Protein AF-A0A2G9C1Y0-F1 (afdb_monomer)

Organism: NCBI:txid2917965

Mean predicted aligned error: 8.81 Å

Nearest PDB structures (foldseek):
  8wy1-assembly2_B  TM=9.886E-01  e=4.160E-11  Thermoanaerobacter italicus Ab9
  8rfg-assembly1_A  TM=8.177E-01  e=3.218E-09  Agrobacterium tumefaciens
  8rf0-assembly1_A  TM=7.904E-01  e=5.791E-09  Agrobacterium tumefaciens
  8rf9-assembly1_A  TM=7.577E-01  e=4.855E-09  Agrobacterium tumefaciens
  3eu8-assembly4_D  TM=7.263E-01  e=3.427E-04  Bacteroides fragilis NCTC 9343

Foldseek 3Di:
DVVVPPDPDPCPVVVVVVVCVVCVVVVVCVVPPDDVVVVPPPVPQDPVSVLVVLVVLLVVLVQLVVQQDVQLLRAHFPDFDPPPHTDTRQKDFLLRLLVSLLSLLVCLVQLVDAPVVNVVSNVSSVVLVVVADADVPAHWGMARRRPSDQDPPTDGDPVSRVNNVVSVVVSVVSVVVVVPDDPVRRVPNNVVNVVSVVVVVVVVDDPPD

Secondary structure (DSSP, 8-state):
-TTSS-----THHHHHHHHHHHTHHHHHHHHHS--GGGSS------HHHHHHHHHHHHHHHHHHHHH-SGGGTTPPPS-EE-SSS-EE--EE-HHHHHHHHHHHHHHHHTTSS-HHHHHHHHHHHHHHHHHS-EETTEEPS-EETTT-PBPSS----HHHHHHHHHHHHHHHHHHHHHHH--HHHHHHHHHHHHHHHHHHHHHHSPP--

Solvent-accessible surface area (backbone atoms only — not comparable to full-atom values): 11781 Å² total; per-residue (Å²): 122,87,84,78,68,83,69,86,73,77,54,64,64,56,52,51,51,50,49,54,57,71,44,39,63,57,52,50,48,63,70,66,47,86,58,72,80,68,76,75,58,72,73,76,66,51,72,65,58,48,54,49,52,53,50,51,51,51,58,57,48,46,53,54,67,75,57,38,39,77,77,24,46,39,36,42,49,70,46,72,41,69,72,98,52,79,44,72,40,63,28,27,30,41,40,46,46,18,51,49,50,32,49,44,51,50,31,36,69,61,17,77,40,52,70,69,58,37,52,53,54,48,49,50,29,53,61,40,57,75,70,43,72,57,60,96,84,39,59,41,47,37,29,30,28,66,78,54,43,75,38,85,81,79,46,72,44,69,66,32,52,50,48,19,51,55,28,46,55,51,36,52,51,53,50,53,56,56,70,72,51,51,75,67,61,67,46,45,33,38,52,51,35,50,53,54,51,52,53,53,52,57,72,71,46,73,80,88,125

Structure (mmCIF, N/CA/C/O backbone):
data_AF-A0A2G9C1Y0-F1
#
_entry.id   AF-A0A2G9C1Y0-F1
#
loop_
_atom_site.group_PDB
_atom_site.id
_atom_site.type_symbol
_atom_site.label_atom_id
_atom_site.label_alt_id
_atom_site.label_comp_id
_atom_site.label_asym_id
_atom_site.label_entity_id
_atom_site.label_seq_id
_atom_site.pdbx_PDB_ins_code
_atom_site.Cartn_x
_atom_site.Cartn_y
_atom_site.Cartn_z
_atom_site.occupancy
_atom_site.B_iso_or_equiv
_atom_site.auth_seq_id
_atom_site.auth_comp_id
_atom_site.auth_asym_id
_atom_site.auth_atom_id
_atom_site.pdbx_PDB_model_num
ATOM 1 N N . VAL A 1 1 ? 21.497 -3.462 -45.319 1.00 48.03 1 VAL A N 1
ATOM 2 C CA . VAL A 1 1 ? 22.614 -4.036 -46.116 1.00 48.03 1 VAL A CA 1
ATOM 3 C C . VAL A 1 1 ? 23.681 -2.998 -46.503 1.00 48.03 1 VAL A C 1
ATOM 5 O O . VAL A 1 1 ? 24.821 -3.386 -46.692 1.00 48.03 1 VAL A O 1
ATOM 8 N N . ALA A 1 2 ? 23.404 -1.686 -46.488 1.00 43.44 2 ALA A N 1
ATOM 9 C CA . ALA A 1 2 ? 24.405 -0.645 -46.795 1.00 43.44 2 ALA A CA 1
ATOM 10 C C . ALA A 1 2 ? 25.537 -0.440 -45.751 1.00 43.44 2 ALA A C 1
ATOM 12 O O . ALA A 1 2 ? 26.389 0.416 -45.944 1.00 43.44 2 ALA A O 1
ATOM 13 N N . ALA A 1 3 ? 25.573 -1.214 -44.658 1.00 49.22 3 ALA A N 1
ATOM 14 C CA . ALA A 1 3 ? 26.626 -1.135 -43.636 1.00 49.22 3 ALA A CA 1
ATOM 15 C C . ALA A 1 3 ? 27.741 -2.192 -43.803 1.00 49.22 3 ALA A C 1
ATOM 17 O O . ALA A 1 3 ? 28.709 -2.175 -43.055 1.00 49.22 3 ALA A O 1
ATOM 18 N N . LEU A 1 4 ? 27.630 -3.102 -44.782 1.00 55.25 4 LEU A N 1
ATOM 19 C CA . LEU A 1 4 ? 28.643 -4.137 -45.061 1.00 55.25 4 LEU A CA 1
ATOM 20 C C . LEU A 1 4 ? 29.557 -3.792 -46.256 1.00 55.25 4 LEU A C 1
ATOM 22 O O . LEU A 1 4 ? 30.363 -4.620 -46.662 1.00 55.25 4 LEU A O 1
ATOM 26 N N . SER A 1 5 ? 29.451 -2.585 -46.829 1.00 56.75 5 SER A N 1
ATOM 27 C CA . SER A 1 5 ? 30.113 -2.202 -48.089 1.00 56.75 5 SER A CA 1
ATOM 28 C C . SER A 1 5 ? 31.291 -1.225 -47.951 1.00 56.75 5 SER A C 1
ATOM 30 O O . SER A 1 5 ? 31.652 -0.585 -48.932 1.00 56.75 5 SER A O 1
ATOM 32 N N . GLY A 1 6 ? 31.900 -1.080 -46.767 1.00 56.25 6 GLY A N 1
ATOM 33 C CA . GLY A 1 6 ? 33.165 -0.339 -46.614 1.00 56.25 6 GLY A CA 1
ATOM 34 C C . GLY A 1 6 ? 33.118 1.157 -46.966 1.00 56.25 6 GLY A C 1
ATOM 35 O O . GLY A 1 6 ? 34.166 1.768 -47.157 1.00 56.25 6 GLY A O 1
ATOM 36 N N . ALA A 1 7 ? 31.929 1.762 -47.051 1.00 58.38 7 ALA A N 1
ATOM 37 C CA . ALA A 1 7 ? 31.803 3.210 -47.166 1.00 58.38 7 ALA A CA 1
ATOM 38 C C . ALA A 1 7 ? 32.179 3.852 -45.817 1.00 58.38 7 ALA A C 1
ATOM 40 O O . ALA A 1 7 ? 31.741 3.339 -44.781 1.00 58.38 7 ALA A O 1
ATOM 41 N N . PRO A 1 8 ? 32.970 4.942 -45.791 1.00 60.62 8 PRO A N 1
ATOM 42 C CA . PRO A 1 8 ? 33.276 5.636 -44.549 1.00 60.62 8 PRO A CA 1
ATOM 43 C C . PRO A 1 8 ? 31.960 6.116 -43.936 1.00 60.62 8 PRO A C 1
ATOM 45 O O . PRO A 1 8 ? 31.262 6.954 -44.504 1.00 60.62 8 PRO A O 1
ATOM 48 N N . VAL A 1 9 ? 31.588 5.533 -42.798 1.00 64.44 9 VAL A N 1
ATOM 49 C CA . VAL A 1 9 ? 30.452 6.014 -42.018 1.00 64.44 9 VAL A CA 1
ATOM 50 C C . VAL A 1 9 ? 30.900 7.344 -41.433 1.00 64.44 9 VAL A C 1
ATOM 52 O O . VAL A 1 9 ? 31.855 7.371 -40.657 1.00 64.44 9 VAL A O 1
ATOM 55 N N . ASP A 1 10 ? 30.261 8.443 -41.832 1.00 71.00 10 ASP A N 1
ATOM 56 C CA . ASP A 1 10 ? 30.491 9.745 -41.211 1.00 71.00 10 ASP A CA 1
ATOM 57 C C . ASP A 1 10 ? 30.085 9.652 -39.731 1.00 71.00 10 ASP A C 1
ATOM 59 O O . ASP A 1 10 ? 28.912 9.723 -39.354 1.00 71.00 10 ASP A O 1
ATOM 63 N N . GLY A 1 11 ? 31.084 9.385 -38.887 1.00 76.31 11 GLY A N 1
ATOM 64 C CA . GLY A 1 11 ? 30.927 9.138 -37.460 1.00 76.31 11 GLY A CA 1
ATOM 65 C C . GLY A 1 11 ? 30.522 10.383 -36.678 1.00 76.31 11 GLY A C 1
ATOM 66 O O . GLY A 1 11 ? 30.244 10.267 -35.485 1.00 76.31 11 GLY A O 1
ATOM 67 N N . ALA A 1 12 ? 30.447 11.555 -37.320 1.00 84.69 12 ALA A N 1
ATOM 68 C CA . ALA A 1 12 ? 30.041 12.797 -36.676 1.00 84.69 12 ALA A CA 1
ATOM 69 C C . ALA A 1 12 ? 28.671 12.663 -35.995 1.00 84.69 12 ALA A C 1
ATOM 71 O O . ALA A 1 12 ? 28.515 13.072 -34.845 1.00 84.69 12 ALA A O 1
ATOM 72 N N . ALA A 1 13 ? 27.703 12.006 -36.642 1.00 82.75 13 ALA A N 1
ATOM 73 C CA . ALA A 1 13 ? 26.384 11.771 -36.052 1.00 82.75 13 ALA A CA 1
ATOM 74 C C . ALA A 1 13 ? 26.451 10.880 -34.795 1.00 82.75 13 ALA A C 1
ATOM 76 O O . ALA A 1 13 ? 25.779 11.158 -33.802 1.00 82.75 13 ALA A O 1
ATOM 77 N N . ALA A 1 14 ? 27.294 9.841 -34.808 1.00 86.75 14 ALA A N 1
ATOM 78 C CA . ALA A 1 14 ? 27.489 8.957 -33.660 1.00 86.75 14 ALA A CA 1
ATOM 79 C C . ALA A 1 14 ? 28.195 9.676 -32.500 1.00 86.75 14 ALA A C 1
ATOM 81 O O . ALA A 1 14 ? 27.789 9.523 -31.351 1.00 86.75 14 ALA A O 1
ATOM 82 N N . VAL A 1 15 ? 29.201 10.506 -32.793 1.00 92.19 15 VAL A N 1
ATOM 83 C CA . VAL A 1 15 ? 29.901 11.324 -31.790 1.00 92.19 15 VAL A CA 1
ATOM 84 C C . VAL A 1 15 ? 28.952 12.335 -31.152 1.00 92.19 15 VAL A C 1
ATOM 86 O O . VAL A 1 15 ? 28.943 12.461 -29.931 1.00 92.19 15 VAL A O 1
ATOM 89 N N . VAL A 1 16 ? 28.107 13.008 -31.941 1.00 91.69 16 VAL A N 1
ATOM 90 C CA . VAL A 1 16 ? 27.083 13.927 -31.415 1.00 91.69 16 VAL A CA 1
ATOM 91 C C . VAL A 1 16 ? 26.095 13.181 -30.518 1.00 91.69 16 VAL A C 1
ATOM 93 O O . VAL A 1 16 ? 25.816 13.640 -29.412 1.00 91.69 16 VAL A O 1
ATOM 96 N N . LEU A 1 17 ? 25.603 12.013 -30.942 1.00 90.94 17 LEU A N 1
ATOM 97 C CA . LEU A 1 17 ? 24.666 11.215 -30.148 1.00 90.94 17 LEU A CA 1
ATOM 98 C C . LEU A 1 17 ? 25.294 10.728 -28.830 1.00 90.94 17 LEU A C 1
ATOM 100 O O . LEU A 1 17 ? 24.670 10.835 -27.776 1.00 90.94 17 LEU A O 1
ATOM 104 N N . LEU A 1 18 ? 26.538 10.244 -28.869 1.00 93.31 18 LEU A N 1
ATOM 105 C CA . LEU A 1 18 ? 27.275 9.802 -27.683 1.00 93.31 18 LEU A CA 1
ATOM 106 C C . LEU A 1 18 ? 27.615 10.964 -26.748 1.00 93.31 18 LEU A C 1
ATOM 108 O O . LEU A 1 18 ? 27.534 10.799 -25.536 1.00 93.31 18 LEU A O 1
ATOM 112 N N . ALA A 1 19 ? 27.945 12.140 -27.284 1.00 93.69 19 ALA A N 1
ATOM 113 C CA . ALA A 1 19 ? 28.171 13.340 -26.486 1.00 93.69 19 ALA A CA 1
ATOM 114 C C . ALA A 1 19 ? 26.878 13.799 -25.795 1.00 93.69 19 ALA A C 1
ATOM 116 O O . ALA A 1 19 ? 26.891 14.075 -24.599 1.00 93.69 19 ALA A O 1
ATOM 117 N N . LEU A 1 20 ? 25.746 13.813 -26.508 1.00 91.69 20 LEU A N 1
ATOM 118 C CA . LEU A 1 20 ? 24.436 14.103 -25.914 1.00 91.69 20 LEU A CA 1
ATOM 119 C C . LEU A 1 20 ? 24.074 13.087 -24.823 1.00 91.69 20 LEU A C 1
ATOM 121 O O . LEU A 1 20 ? 23.594 13.475 -23.758 1.00 91.69 20 LEU A O 1
ATOM 125 N N . TRP A 1 21 ? 24.354 11.802 -25.054 1.00 92.94 21 TRP A N 1
ATOM 126 C CA . TRP A 1 21 ? 24.139 10.746 -24.066 1.00 92.94 21 TRP A CA 1
ATOM 127 C C . TRP A 1 21 ? 25.048 10.906 -22.838 1.00 92.94 21 TRP A C 1
ATOM 129 O O . TRP A 1 21 ? 24.563 10.852 -21.708 1.00 92.94 21 TRP A O 1
ATOM 139 N N . ALA A 1 22 ? 26.337 11.194 -23.033 1.00 94.88 22 ALA A N 1
ATOM 140 C CA . ALA A 1 22 ? 27.297 11.425 -21.953 1.00 94.88 22 ALA A CA 1
ATOM 141 C C . ALA A 1 22 ? 26.974 12.685 -21.132 1.00 94.88 22 ALA A C 1
ATOM 143 O O . ALA A 1 22 ? 27.243 12.725 -19.933 1.00 94.88 22 ALA A O 1
ATOM 144 N N . LEU A 1 23 ? 26.362 13.698 -21.753 1.00 95.56 23 LEU A N 1
ATOM 145 C CA . LEU A 1 23 ? 25.886 14.909 -21.078 1.00 95.56 23 LEU A CA 1
ATOM 146 C C . LEU A 1 23 ? 24.510 14.728 -20.416 1.00 95.56 23 LEU A C 1
ATOM 148 O O . LEU A 1 23 ? 24.082 15.606 -19.664 1.00 95.56 23 LEU A O 1
ATOM 152 N N . SER A 1 24 ? 23.812 13.610 -20.644 1.00 93.38 24 SER A N 1
ATOM 153 C CA . SER A 1 24 ? 22.483 13.372 -20.065 1.00 93.38 24 SER A CA 1
ATOM 154 C C . SER A 1 24 ? 22.432 13.454 -18.530 1.00 93.38 24 SER A C 1
ATOM 156 O O . SER A 1 24 ? 21.458 14.024 -18.037 1.00 93.38 24 SER A O 1
ATOM 158 N N . PRO A 1 25 ? 23.451 13.038 -17.743 1.00 91.62 25 PRO A N 1
ATOM 159 C CA . PRO A 1 25 ? 23.423 13.217 -16.291 1.00 91.62 25 PRO A CA 1
ATOM 160 C C . PRO A 1 25 ? 23.405 14.692 -15.871 1.00 91.62 25 PRO A C 1
ATOM 162 O O . PRO A 1 25 ? 22.751 15.033 -14.890 1.00 91.62 25 PRO A O 1
ATOM 165 N N . LEU A 1 26 ? 24.063 15.581 -16.629 1.00 93.00 26 LEU A N 1
ATOM 166 C CA . LEU A 1 26 ? 24.037 17.026 -16.369 1.00 93.00 26 LEU A CA 1
ATOM 167 C C . LEU A 1 26 ? 22.655 17.609 -16.660 1.00 93.00 26 LEU A C 1
ATOM 169 O O . LEU A 1 26 ? 22.145 18.405 -15.873 1.00 93.00 26 LEU A O 1
ATOM 173 N N . TRP A 1 27 ? 22.029 17.174 -17.757 1.00 86.56 27 TRP A N 1
ATOM 174 C CA . TRP A 1 27 ? 20.658 17.554 -18.098 1.00 86.56 27 TRP A CA 1
ATOM 175 C C . TRP A 1 27 ? 19.649 17.054 -17.063 1.00 86.56 27 TRP A C 1
ATOM 177 O O . TRP A 1 27 ? 18.790 17.824 -16.641 1.00 86.56 27 TRP A O 1
ATOM 187 N N . ILE A 1 28 ? 19.774 15.802 -16.615 1.00 89.00 28 ILE A N 1
ATOM 188 C CA . ILE A 1 28 ? 18.917 15.206 -15.582 1.00 89.00 28 ILE A CA 1
ATOM 189 C C . ILE A 1 28 ? 19.113 15.925 -14.248 1.00 89.00 28 ILE A C 1
ATOM 191 O O . ILE A 1 28 ? 18.123 16.286 -13.614 1.00 89.00 28 ILE A O 1
ATOM 195 N N . TRP A 1 29 ? 20.356 16.186 -13.834 1.00 89.69 29 TRP A N 1
ATOM 196 C CA . TRP A 1 29 ? 20.652 16.950 -12.621 1.00 89.69 29 TRP A CA 1
ATOM 197 C C . TRP A 1 29 ? 20.060 18.359 -12.685 1.00 89.69 29 TRP A C 1
ATOM 199 O O . TRP A 1 29 ? 19.360 18.768 -11.764 1.00 89.69 29 TRP A O 1
ATOM 209 N N . TRP A 1 30 ? 20.271 19.084 -13.786 1.00 89.19 30 TRP A N 1
ATOM 210 C CA . TRP A 1 30 ? 19.741 20.436 -13.967 1.00 89.19 30 TRP A CA 1
ATOM 211 C C . TRP A 1 30 ? 18.206 20.465 -14.015 1.00 89.19 30 TRP A C 1
ATOM 213 O O . TRP A 1 30 ? 17.580 21.353 -13.434 1.00 89.19 30 TRP A O 1
ATOM 223 N N . ALA A 1 31 ? 17.582 19.481 -14.669 1.00 84.12 31 ALA A N 1
ATOM 224 C CA . ALA A 1 31 ? 16.128 19.343 -14.719 1.00 84.12 31 ALA A CA 1
ATOM 225 C C . ALA A 1 31 ? 15.529 18.953 -13.358 1.00 84.12 31 ALA A C 1
ATOM 227 O O . ALA A 1 31 ? 14.448 19.430 -13.016 1.00 84.12 31 ALA A O 1
ATOM 228 N N . SER A 1 32 ? 16.243 18.134 -12.581 1.00 82.12 32 SER A N 1
ATOM 229 C CA . SER A 1 32 ? 15.829 17.660 -11.251 1.00 82.12 32 SER A CA 1
ATOM 230 C C . SER A 1 32 ? 16.240 18.606 -10.119 1.00 82.12 32 SER A C 1
ATOM 232 O O . SER A 1 32 ? 15.859 18.391 -8.968 1.00 82.12 32 SER A O 1
ATOM 234 N N . ALA A 1 33 ? 17.021 19.651 -10.413 1.00 81.94 33 ALA A N 1
ATOM 235 C CA . ALA A 1 33 ? 17.458 20.618 -9.421 1.00 81.94 33 ALA A CA 1
ATOM 236 C C . ALA A 1 33 ? 16.233 21.335 -8.818 1.00 81.94 33 ALA A C 1
ATOM 238 O O . ALA A 1 33 ? 15.390 21.838 -9.570 1.00 81.94 33 ALA A O 1
ATOM 239 N N . PRO A 1 34 ? 16.119 21.421 -7.479 1.00 67.50 34 PRO A N 1
ATOM 240 C CA . PRO A 1 34 ? 14.956 22.012 -6.832 1.00 67.50 34 PRO A CA 1
ATOM 241 C C . PRO A 1 34 ? 14.790 23.480 -7.246 1.00 67.50 34 PRO A C 1
ATOM 243 O O . PRO A 1 34 ? 15.547 24.367 -6.842 1.00 67.50 34 PRO A O 1
ATOM 246 N N . ARG A 1 35 ? 13.782 23.755 -8.081 1.00 71.12 35 ARG A N 1
ATOM 247 C CA . ARG A 1 35 ? 13.469 25.108 -8.550 1.00 71.12 35 ARG A CA 1
ATOM 248 C C . ARG A 1 35 ? 12.732 25.860 -7.442 1.00 71.12 35 ARG A C 1
ATOM 250 O O . ARG A 1 35 ? 11.540 25.655 -7.224 1.00 71.12 35 ARG A O 1
ATOM 257 N N . ARG A 1 36 ? 13.445 26.779 -6.779 1.00 57.19 36 ARG A N 1
ATOM 258 C CA . ARG A 1 36 ? 12.946 27.644 -5.686 1.00 57.19 36 ARG A CA 1
ATOM 259 C C . ARG A 1 36 ? 11.559 28.293 -5.911 1.00 57.19 36 ARG A C 1
ATOM 261 O O . ARG A 1 36 ? 10.824 28.378 -4.934 1.00 57.19 36 ARG A O 1
ATOM 268 N N . PRO A 1 37 ? 11.131 28.703 -7.127 1.00 53.69 37 PRO A N 1
ATOM 269 C CA . PRO A 1 37 ? 9.821 29.344 -7.305 1.00 53.69 37 PRO A CA 1
ATOM 270 C C . PRO A 1 37 ? 8.614 28.399 -7.187 1.00 53.69 37 PRO A C 1
ATOM 272 O O . PRO A 1 37 ? 7.507 28.868 -6.937 1.00 53.69 37 PRO A O 1
ATOM 275 N N . LEU A 1 38 ? 8.801 27.084 -7.362 1.00 53.19 38 LEU A N 1
ATOM 276 C CA . LEU A 1 38 ? 7.717 26.094 -7.261 1.00 53.19 38 LEU A CA 1
ATOM 277 C C . LEU A 1 38 ? 7.465 25.634 -5.815 1.00 53.19 38 LEU A C 1
ATOM 279 O O . LEU A 1 38 ? 6.420 25.067 -5.533 1.00 53.19 38 LEU A O 1
ATOM 283 N N . LEU A 1 39 ? 8.388 25.926 -4.893 1.00 54.84 39 LEU A N 1
ATOM 284 C CA . LEU A 1 39 ? 8.290 25.562 -3.475 1.00 54.84 39 LEU A CA 1
ATOM 285 C C . LEU A 1 39 ? 7.478 26.567 -2.634 1.00 54.84 39 LEU A C 1
ATOM 287 O O . LEU A 1 39 ? 7.258 26.330 -1.453 1.00 54.84 39 LEU A O 1
ATOM 291 N N . HIS A 1 40 ? 7.082 27.720 -3.187 1.00 53.66 40 HIS A N 1
ATOM 292 C CA . HIS A 1 40 ? 6.421 28.806 -2.431 1.00 53.66 40 HIS A CA 1
ATOM 293 C C . HIS A 1 40 ? 5.014 29.156 -2.921 1.00 53.66 40 HIS A C 1
ATOM 295 O O . HIS A 1 40 ? 4.366 30.045 -2.375 1.00 53.66 40 HIS A O 1
ATOM 301 N N . ARG A 1 41 ? 4.512 28.443 -3.930 1.00 53.12 41 ARG A N 1
ATOM 302 C CA . ARG A 1 41 ? 3.091 28.438 -4.271 1.00 53.12 41 ARG A CA 1
ATOM 303 C C . ARG A 1 41 ? 2.573 27.015 -4.169 1.00 53.12 41 ARG A C 1
ATOM 305 O O . ARG A 1 41 ? 2.178 26.416 -5.163 1.00 53.12 41 ARG A O 1
ATOM 312 N N . GLU A 1 42 ? 2.508 26.501 -2.947 1.00 58.47 42 GLU A N 1
ATOM 313 C CA . GLU A 1 42 ? 1.340 25.688 -2.637 1.00 58.47 42 GLU A CA 1
ATOM 314 C C . GLU A 1 42 ? 0.156 26.629 -2.848 1.00 58.47 42 GLU A C 1
ATOM 316 O O . GLU A 1 42 ? -0.041 27.575 -2.084 1.00 58.47 42 GLU A O 1
ATOM 321 N N . ALA A 1 43 ? -0.557 26.478 -3.965 1.00 62.38 43 ALA A N 1
ATOM 322 C CA . ALA A 1 43 ? -1.854 27.114 -4.093 1.00 62.38 43 ALA A CA 1
ATOM 323 C C . ALA A 1 43 ? -2.650 26.610 -2.891 1.00 62.38 43 ALA A C 1
ATOM 325 O O . ALA A 1 43 ? -2.970 25.423 -2.828 1.00 62.38 43 ALA A O 1
ATOM 326 N N . ALA A 1 44 ? -2.843 27.474 -1.890 1.00 71.00 44 ALA A N 1
ATOM 327 C CA . ALA A 1 44 ? -3.579 27.114 -0.698 1.00 71.00 44 ALA A CA 1
ATOM 328 C C . ALA A 1 44 ? -4.944 26.638 -1.180 1.00 71.00 44 ALA A C 1
ATOM 330 O O . ALA A 1 44 ? -5.715 27.426 -1.729 1.00 71.00 44 ALA A O 1
ATOM 331 N N . LEU A 1 45 ? -5.180 25.329 -1.067 1.00 78.31 45 LEU A N 1
ATOM 332 C CA . LEU A 1 45 ? -6.455 24.746 -1.437 1.00 78.31 45 LEU A CA 1
ATOM 333 C C . LEU A 1 45 ? -7.526 25.503 -0.665 1.00 78.31 45 LEU A C 1
ATOM 335 O O . LEU A 1 45 ? -7.406 25.682 0.555 1.00 78.31 45 LEU A O 1
ATOM 339 N N . ASP A 1 46 ? -8.550 25.953 -1.378 1.00 87.31 46 ASP A N 1
ATOM 340 C CA . ASP A 1 46 ? -9.693 26.560 -0.732 1.00 87.31 46 ASP A CA 1
ATOM 341 C C . ASP A 1 46 ? -10.313 25.543 0.254 1.00 87.31 46 ASP A C 1
ATOM 343 O O . ASP A 1 46 ? -10.140 24.324 0.100 1.00 87.31 46 ASP A O 1
ATOM 347 N N . PRO A 1 47 ? -11.010 26.007 1.303 1.00 86.31 47 PRO A N 1
ATOM 348 C CA . PRO A 1 47 ? -11.548 25.115 2.325 1.00 86.31 47 PRO A CA 1
ATOM 349 C C . PRO A 1 47 ? -12.424 23.988 1.759 1.00 86.31 47 PRO A C 1
ATOM 351 O O . PRO A 1 47 ? -12.336 22.853 2.225 1.00 86.31 47 PRO A O 1
ATOM 354 N N . GLN A 1 48 ? -13.206 24.269 0.712 1.00 86.06 48 GLN A N 1
ATOM 355 C CA . GLN A 1 48 ? -14.079 23.282 0.081 1.00 86.06 48 GLN A CA 1
ATOM 356 C C . GLN A 1 48 ? -13.267 22.224 -0.679 1.00 86.06 48 GLN A C 1
ATOM 358 O O . GLN A 1 48 ? -13.546 21.030 -0.547 1.00 86.06 48 GLN A O 1
ATOM 363 N N . GLY A 1 49 ? -12.229 22.631 -1.415 1.00 89.56 49 GLY A N 1
ATOM 364 C CA . GLY A 1 49 ? -11.287 21.716 -2.061 1.00 89.56 49 GLY A CA 1
ATOM 365 C C . GLY A 1 49 ? -10.582 20.792 -1.061 1.00 89.56 49 GLY A C 1
ATOM 366 O O . GLY A 1 49 ? -10.471 19.586 -1.296 1.00 89.56 49 GLY A O 1
ATOM 367 N N . ARG A 1 50 ? -10.170 21.322 0.099 1.00 88.81 50 ARG A N 1
ATOM 368 C CA . ARG A 1 50 ? -9.561 20.522 1.181 1.00 88.81 50 ARG A CA 1
ATOM 369 C C . ARG A 1 50 ? -10.527 19.485 1.747 1.00 88.81 50 ARG A C 1
ATOM 371 O O . ARG A 1 50 ? -10.135 18.332 1.926 1.00 88.81 50 ARG A O 1
ATOM 378 N N . ASP A 1 51 ? -11.769 19.877 2.015 1.00 87.88 51 ASP A N 1
ATOM 379 C CA . ASP A 1 51 ? -12.788 18.972 2.555 1.00 87.88 51 ASP A CA 1
ATOM 380 C C . ASP A 1 51 ? -13.193 17.894 1.544 1.00 87.88 51 ASP A C 1
ATOM 382 O O . ASP A 1 51 ? -13.396 16.733 1.918 1.00 87.88 51 ASP A O 1
ATOM 386 N N . TYR A 1 52 ? -13.257 18.247 0.256 1.00 89.50 52 TYR A N 1
ATOM 387 C CA . TYR A 1 52 ? -13.478 17.290 -0.824 1.00 89.50 52 TYR A CA 1
ATOM 388 C C . TYR A 1 52 ? -12.360 16.244 -0.883 1.00 89.50 52 TYR A C 1
ATOM 390 O O . TYR A 1 52 ? -12.647 15.049 -0.812 1.00 89.50 52 TYR A O 1
ATOM 398 N N . LEU A 1 53 ? -11.094 16.673 -0.947 1.00 93.25 53 LEU A N 1
ATOM 399 C CA . LEU A 1 53 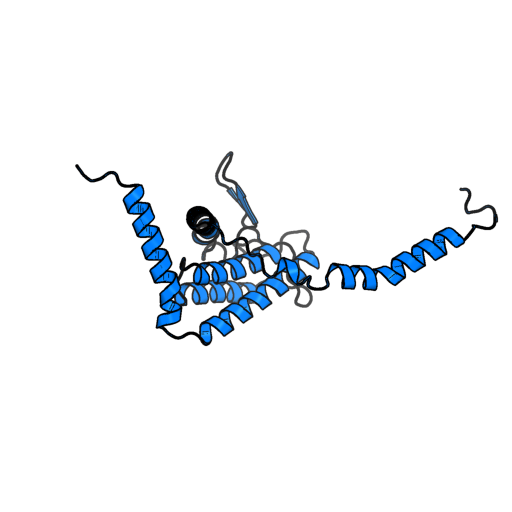? -9.949 15.760 -1.023 1.00 93.25 53 LEU A CA 1
ATOM 400 C C . LEU A 1 53 ? -9.801 14.905 0.238 1.00 93.25 53 LEU A C 1
ATOM 402 O O . LEU A 1 53 ? -9.480 13.724 0.137 1.00 93.25 53 LEU A O 1
ATOM 406 N N . TRP A 1 54 ? -10.079 15.464 1.419 1.00 93.31 54 TRP A N 1
ATOM 407 C CA . TRP A 1 54 ? -10.104 14.686 2.658 1.00 93.31 54 TRP A CA 1
ATOM 408 C C . TRP A 1 54 ? -11.203 13.616 2.628 1.00 93.31 54 TRP A C 1
ATOM 410 O O . TRP A 1 54 ? -10.965 12.475 3.020 1.00 93.31 54 TRP A O 1
ATOM 420 N N . GLY A 1 55 ? -12.391 13.955 2.116 1.00 92.81 55 GLY A N 1
ATOM 421 C CA . GLY A 1 55 ? -13.478 13.000 1.905 1.00 92.81 55 GLY A CA 1
ATOM 422 C C . GLY A 1 55 ? -13.112 11.902 0.907 1.00 92.81 55 GLY A C 1
ATOM 423 O O . GLY A 1 55 ? -13.302 10.729 1.208 1.00 92.81 55 GLY A O 1
ATOM 424 N N . LEU A 1 56 ? -12.515 12.272 -0.227 1.00 94.88 56 LEU A N 1
ATOM 425 C CA . LEU A 1 56 ? -12.031 11.325 -1.230 1.00 94.88 56 LEU A CA 1
ATOM 426 C C . LEU A 1 56 ? -10.976 10.382 -0.641 1.00 94.88 56 LEU A C 1
ATOM 428 O O . LEU A 1 56 ? -11.059 9.175 -0.829 1.00 94.88 56 LEU A O 1
ATOM 432 N N . ALA A 1 57 ? -10.021 10.908 0.129 1.00 96.25 57 ALA A N 1
ATOM 433 C CA . ALA A 1 57 ? -9.029 10.090 0.816 1.00 96.25 57 ALA A CA 1
ATOM 434 C C . ALA A 1 57 ? -9.678 9.128 1.824 1.00 96.25 57 ALA A C 1
ATOM 436 O O . ALA A 1 57 ? -9.243 7.982 1.941 1.00 96.25 57 ALA A O 1
ATOM 437 N N . ARG A 1 58 ? -10.738 9.561 2.523 1.00 95.31 58 ARG A N 1
ATOM 438 C CA . ARG A 1 58 ? -11.501 8.699 3.437 1.00 95.31 58 ARG A CA 1
ATOM 439 C C . ARG A 1 58 ? -12.187 7.569 2.679 1.00 95.31 58 ARG A C 1
ATOM 441 O O . ARG A 1 58 ? -12.139 6.437 3.148 1.00 95.31 58 ARG A O 1
ATOM 448 N N . ASP A 1 59 ? -12.796 7.858 1.535 1.00 93.94 59 ASP A N 1
ATOM 449 C CA . ASP A 1 59 ? -13.453 6.846 0.706 1.00 93.94 59 ASP A CA 1
ATOM 450 C C . ASP A 1 59 ? -12.439 5.871 0.093 1.00 93.94 59 ASP A C 1
ATOM 452 O O . ASP A 1 59 ? -12.655 4.662 0.144 1.00 93.94 59 ASP A O 1
ATOM 456 N N . THR A 1 60 ? -11.280 6.357 -0.359 1.00 96.00 60 THR A N 1
ATOM 457 C CA . THR A 1 60 ? -10.167 5.505 -0.805 1.00 96.00 60 THR A CA 1
ATOM 458 C C . THR A 1 60 ? -9.642 4.621 0.326 1.00 96.00 60 THR A C 1
ATOM 460 O O . THR A 1 60 ? -9.410 3.435 0.118 1.00 96.00 60 THR A O 1
ATOM 463 N N . TRP A 1 61 ? -9.498 5.143 1.549 1.00 97.56 61 TRP A N 1
ATOM 464 C CA . TRP A 1 61 ? -9.073 4.344 2.705 1.00 97.56 61 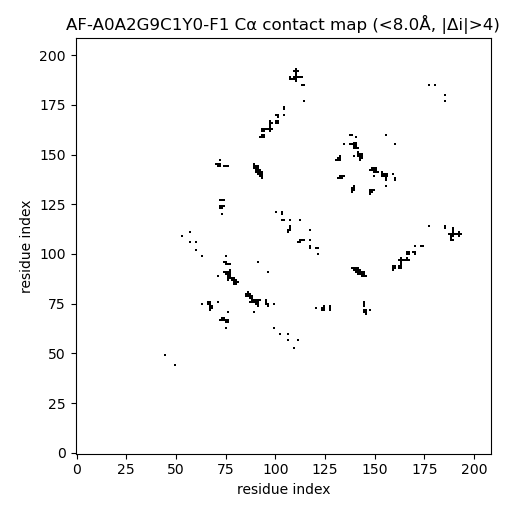TRP A CA 1
ATOM 465 C C . TRP A 1 61 ? -10.016 3.165 2.989 1.00 97.56 61 TRP A C 1
ATOM 467 O O . TRP A 1 61 ? -9.554 2.084 3.360 1.00 97.56 61 TRP A O 1
ATOM 477 N N . ARG A 1 62 ? -11.328 3.332 2.766 1.00 95.75 62 ARG A N 1
ATOM 478 C CA . ARG 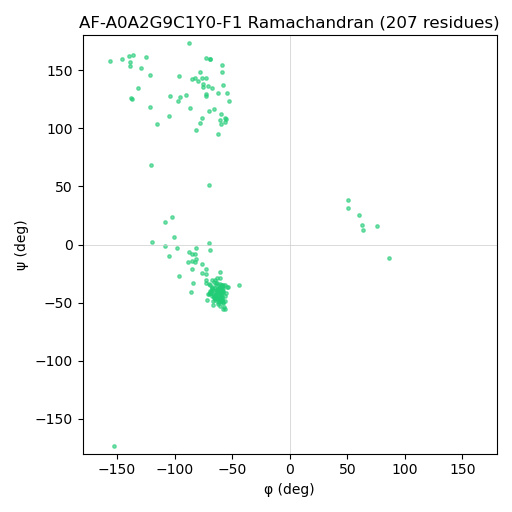A 1 62 ? -12.321 2.263 2.986 1.00 95.75 62 ARG A CA 1
ATOM 479 C C . ARG A 1 62 ? -12.071 1.033 2.119 1.00 95.75 62 ARG A C 1
ATOM 481 O O . ARG A 1 62 ? -12.479 -0.051 2.522 1.00 95.75 62 ARG A O 1
ATOM 488 N N . PHE A 1 63 ? -11.379 1.172 0.985 1.00 96.25 63 PHE A N 1
ATOM 489 C CA . PHE A 1 63 ? -10.911 0.025 0.208 1.00 96.25 63 PHE A CA 1
ATOM 490 C C . PHE A 1 63 ? -10.041 -0.894 1.072 1.00 96.25 63 PHE A C 1
ATOM 492 O O . PHE A 1 63 ? -10.369 -2.064 1.241 1.00 96.25 63 PHE A O 1
ATOM 499 N N . TYR A 1 64 ? -8.979 -0.363 1.675 1.00 97.81 64 TYR A N 1
ATOM 500 C CA . TYR A 1 64 ? -8.079 -1.165 2.500 1.00 97.81 64 TYR A CA 1
ATOM 501 C C . TYR A 1 64 ? -8.728 -1.604 3.810 1.00 97.81 64 TYR A C 1
ATOM 503 O O . TYR A 1 64 ? -8.462 -2.700 4.297 1.00 97.81 64 TYR A O 1
ATOM 511 N N . ASP A 1 65 ? -9.595 -0.764 4.376 1.00 95.69 65 ASP A N 1
ATOM 512 C CA . ASP A 1 65 ? -10.298 -1.103 5.610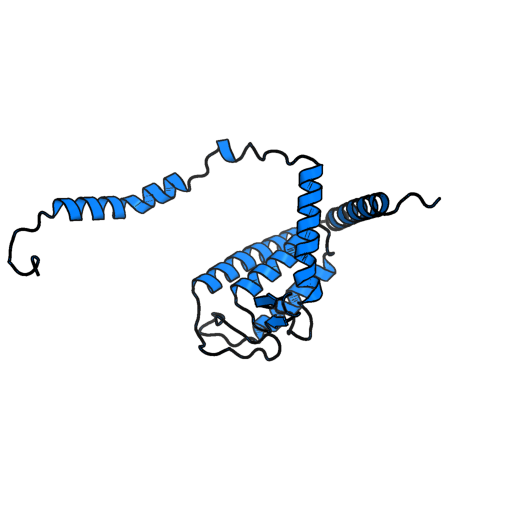 1.00 95.69 65 ASP A CA 1
ATOM 513 C C . ASP A 1 65 ? -11.207 -2.330 5.432 1.00 95.69 65 ASP A C 1
ATOM 515 O O . ASP A 1 65 ? -11.254 -3.184 6.315 1.00 95.69 65 ASP A O 1
ATOM 519 N N . ALA A 1 66 ? -11.865 -2.442 4.271 1.00 95.81 66 ALA A N 1
ATOM 520 C CA . ALA A 1 66 ? -12.777 -3.536 3.947 1.00 95.81 66 ALA A CA 1
ATOM 521 C C . ALA A 1 66 ? -12.085 -4.800 3.412 1.00 95.81 66 ALA A C 1
ATOM 523 O O . ALA A 1 66 ? -12.575 -5.897 3.666 1.00 95.81 66 ALA A O 1
ATOM 524 N N . HIS A 1 67 ? -10.980 -4.662 2.673 1.00 96.50 67 HIS A N 1
ATOM 525 C CA . HIS A 1 67 ? -10.374 -5.782 1.939 1.00 96.50 67 HIS A CA 1
ATOM 526 C C . HIS A 1 67 ? -9.050 -6.280 2.526 1.00 96.50 67 HIS A C 1
ATOM 528 O O . HIS A 1 67 ? -8.476 -7.217 1.989 1.00 96.50 67 HIS A O 1
ATOM 534 N N . VAL A 1 68 ? -8.544 -5.671 3.606 1.00 97.94 68 VAL A N 1
ATOM 535 C CA . VAL A 1 68 ? -7.330 -6.151 4.283 1.00 97.94 68 VAL A CA 1
ATOM 536 C C . VAL A 1 68 ? -7.654 -6.627 5.687 1.00 97.94 68 VAL A C 1
ATOM 538 O O . VAL A 1 68 ? -7.822 -5.826 6.617 1.00 97.94 68 VAL A O 1
ATOM 541 N N . GLY A 1 69 ? -7.693 -7.949 5.838 1.00 97.19 69 GLY A N 1
ATOM 542 C CA . GLY A 1 69 ? -8.010 -8.638 7.083 1.00 97.19 69 GLY A CA 1
ATOM 543 C C . GLY A 1 69 ? -7.356 -10.015 7.172 1.00 97.19 69 GLY A C 1
ATOM 544 O O . GLY A 1 69 ? -6.552 -10.392 6.325 1.00 97.19 69 GLY A O 1
ATOM 545 N N . ALA A 1 70 ? -7.708 -10.764 8.216 1.00 97.56 70 ALA A N 1
ATOM 546 C CA . ALA A 1 70 ? -7.073 -12.046 8.524 1.00 97.56 70 ALA A CA 1
ATOM 547 C C . ALA A 1 70 ? -7.284 -13.123 7.441 1.00 97.56 70 ALA A C 1
ATOM 549 O O . ALA A 1 70 ? -6.413 -13.968 7.271 1.00 97.56 70 ALA A O 1
ATOM 550 N N . ALA A 1 71 ? -8.401 -13.076 6.702 1.00 96.75 71 ALA A N 1
ATOM 551 C CA . ALA A 1 71 ? -8.684 -14.010 5.605 1.00 96.75 71 ALA A CA 1
ATOM 552 C C . ALA A 1 71 ? -7.620 -13.951 4.492 1.00 96.75 71 ALA A C 1
ATOM 554 O O . ALA A 1 71 ? -7.227 -14.980 3.959 1.00 96.75 71 ALA A O 1
ATOM 555 N N . ASP A 1 72 ? -7.087 -12.757 4.234 1.00 97.31 72 ASP A N 1
ATOM 556 C CA . ASP A 1 72 ? -6.059 -12.478 3.228 1.00 97.31 72 ASP A CA 1
ATOM 557 C C . ASP A 1 72 ? -4.665 -12.316 3.852 1.00 97.31 72 ASP A C 1
ATOM 559 O O . ASP A 1 72 ? -3.809 -11.605 3.325 1.00 97.31 72 ASP A O 1
ATOM 563 N N . ASN A 1 73 ? -4.440 -12.900 5.036 1.00 98.44 73 ASN A N 1
ATOM 564 C CA . ASN A 1 73 ? -3.196 -12.763 5.801 1.00 98.44 73 ASN A CA 1
ATOM 565 C C . ASN A 1 73 ? -2.746 -11.301 6.002 1.00 98.44 73 ASN A C 1
ATOM 56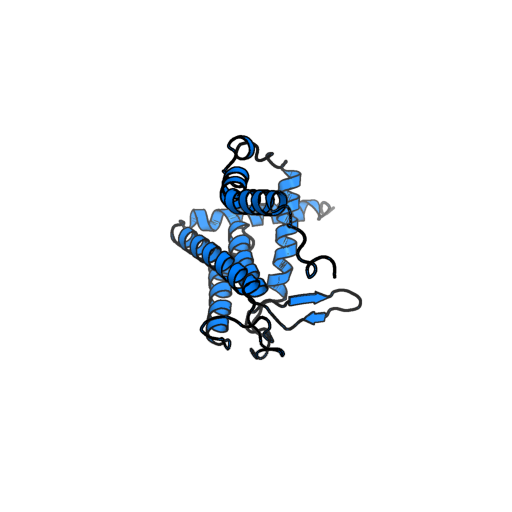7 O O . ASN A 1 73 ? -1.551 -11.013 6.088 1.00 98.44 73 ASN A O 1
ATOM 571 N N . HIS A 1 74 ? -3.697 -10.370 6.090 1.00 98.50 74 HIS A N 1
ATOM 572 C CA . HIS A 1 74 ? -3.440 -8.931 6.177 1.00 98.50 74 HIS A CA 1
ATOM 573 C C . HIS A 1 74 ? -2.673 -8.350 4.974 1.00 98.50 74 HIS A C 1
ATOM 575 O O . HIS A 1 74 ? -2.041 -7.302 5.093 1.00 98.50 74 HIS A O 1
ATOM 581 N N . LEU A 1 75 ? -2.754 -8.988 3.805 1.00 98.56 75 LEU A N 1
ATOM 582 C CA . LEU A 1 75 ? -2.202 -8.479 2.553 1.00 98.56 75 LEU A CA 1
ATOM 583 C C . LEU A 1 75 ? -3.286 -7.762 1.730 1.00 98.56 75 LEU A C 1
ATOM 585 O O . LEU A 1 75 ? -4.444 -8.176 1.742 1.00 98.56 75 LEU A O 1
ATOM 589 N N . PRO A 1 76 ? -2.939 -6.685 1.003 1.00 98.25 76 PRO A N 1
ATOM 590 C CA . PRO A 1 76 ? -3.877 -6.012 0.115 1.00 98.25 76 PRO A CA 1
ATOM 591 C C . PRO A 1 76 ? -4.107 -6.817 -1.169 1.00 98.25 76 PRO A C 1
ATOM 593 O O . PRO A 1 76 ? -3.125 -7.289 -1.752 1.00 98.25 76 PRO A O 1
ATOM 596 N N . PRO A 1 77 ? -5.354 -6.922 -1.664 1.00 97.50 77 PRO A N 1
ATOM 597 C CA . PRO A 1 77 ? -5.609 -7.508 -2.972 1.00 97.50 77 PRO A CA 1
ATOM 598 C C . PRO A 1 77 ? -5.077 -6.598 -4.085 1.00 97.50 77 PRO A C 1
ATOM 600 O O . PRO A 1 77 ? -4.907 -5.391 -3.904 1.00 97.50 77 PRO A O 1
ATOM 603 N N . ASP A 1 78 ? -4.859 -7.177 -5.260 1.00 96.31 78 ASP A N 1
ATOM 604 C CA . ASP A 1 78 ? -4.401 -6.462 -6.451 1.00 96.31 78 ASP A CA 1
ATOM 605 C C . ASP A 1 78 ? -5.462 -5.501 -6.977 1.00 96.31 78 ASP A C 1
ATOM 607 O O . ASP A 1 78 ? -5.193 -4.342 -7.288 1.00 96.31 78 ASP A O 1
ATOM 611 N N . ASN A 1 79 ? -6.702 -5.977 -7.025 1.00 95.19 79 ASN A N 1
ATOM 612 C CA . ASN A 1 79 ? -7.839 -5.179 -7.431 1.00 95.19 79 ASN A CA 1
ATOM 613 C C . ASN A 1 79 ? -9.140 -5.742 -6.861 1.00 95.19 79 ASN A C 1
ATOM 615 O O . ASN A 1 79 ? -9.263 -6.929 -6.556 1.00 95.19 79 ASN A O 1
ATOM 619 N N . VAL A 1 80 ? -10.143 -4.871 -6.788 1.00 95.25 80 VAL A N 1
ATOM 620 C CA . VAL A 1 80 ? -11.533 -5.251 -6.541 1.00 95.25 80 VAL A CA 1
ATOM 621 C C . VAL A 1 80 ? -12.348 -4.760 -7.720 1.00 95.25 80 VAL A C 1
ATOM 623 O O . VAL A 1 80 ? -12.390 -3.567 -8.018 1.00 95.25 80 VAL A O 1
ATOM 626 N N . GLN A 1 81 ? -12.971 -5.692 -8.424 1.00 94.38 81 GLN A N 1
ATOM 627 C CA . GLN A 1 81 ? -13.886 -5.396 -9.510 1.00 94.38 81 GLN A CA 1
ATOM 628 C C . GLN A 1 81 ? -15.295 -5.262 -8.938 1.00 94.38 81 GLN A C 1
ATOM 630 O O . GLN A 1 81 ? -15.748 -6.147 -8.225 1.00 94.38 81 GLN A O 1
ATOM 635 N N . LEU A 1 82 ? -15.990 -4.168 -9.251 1.00 91.81 82 LEU A N 1
ATOM 636 C CA . LEU A 1 82 ? -17.368 -3.933 -8.792 1.00 91.81 82 LEU A CA 1
ATOM 637 C C . LEU A 1 82 ? -18.414 -4.342 -9.835 1.00 91.81 82 LEU A C 1
ATOM 639 O O . LEU A 1 82 ? -19.551 -4.662 -9.501 1.00 91.81 82 LEU A O 1
ATOM 643 N N . THR A 1 83 ? -18.043 -4.302 -11.112 1.00 90.50 83 THR A N 1
ATOM 644 C CA . THR A 1 83 ? -18.935 -4.525 -12.252 1.00 90.50 83 THR A CA 1
ATOM 645 C C . THR A 1 83 ? -18.268 -5.509 -13.212 1.00 90.50 83 THR A C 1
ATOM 647 O O . THR A 1 83 ? -17.086 -5.327 -13.498 1.00 90.50 83 THR A O 1
ATOM 650 N N . PRO A 1 84 ? -18.973 -6.533 -13.729 1.00 90.81 84 PRO A N 1
ATOM 651 C CA . PRO A 1 84 ? -20.412 -6.811 -13.583 1.00 90.81 84 PRO A CA 1
ATOM 652 C C . PRO A 1 84 ? -20.838 -7.388 -12.224 1.00 90.81 84 PRO A C 1
ATOM 654 O O . PRO A 1 84 ? -22.018 -7.343 -11.895 1.00 90.81 84 PRO A O 1
ATOM 657 N N . HIS A 1 85 ? -19.906 -7.908 -11.433 1.00 90.75 85 HIS A N 1
ATOM 658 C CA . HIS A 1 85 ? -20.143 -8.408 -10.079 1.00 90.75 85 HIS A CA 1
ATOM 659 C C . HIS A 1 85 ? -18.919 -8.132 -9.208 1.00 90.75 85 HIS A C 1
ATOM 661 O O . HIS A 1 85 ? -17.821 -7.926 -9.734 1.00 90.75 85 HIS A O 1
ATOM 667 N N . LEU A 1 86 ? -19.130 -8.140 -7.888 1.00 91.50 86 LEU A N 1
ATOM 668 C CA . LEU A 1 86 ? -18.068 -7.969 -6.907 1.00 91.50 86 LEU A CA 1
ATOM 669 C C . LEU A 1 86 ? -17.103 -9.160 -6.971 1.00 91.50 86 LEU A C 1
ATOM 671 O O . LEU A 1 86 ? -17.504 -10.289 -6.693 1.00 91.50 86 LEU A O 1
ATOM 675 N N . LEU A 1 87 ? -15.848 -8.899 -7.328 1.00 93.75 87 LEU A N 1
ATOM 676 C CA . LEU A 1 87 ? -14.776 -9.889 -7.344 1.00 93.75 87 LEU A CA 1
ATOM 677 C C . LEU A 1 87 ? -13.509 -9.278 -6.749 1.00 93.75 87 LEU A C 1
ATOM 679 O O . LEU A 1 87 ? -13.032 -8.246 -7.222 1.00 93.75 87 LEU A O 1
ATOM 683 N N . VAL A 1 88 ? -12.960 -9.935 -5.733 1.00 95.19 88 VAL A N 1
ATOM 684 C CA . VAL A 1 88 ? -11.670 -9.585 -5.136 1.00 95.19 88 VAL A CA 1
ATOM 685 C C . VAL A 1 88 ? -10.599 -10.452 -5.787 1.00 95.19 88 VAL A C 1
ATOM 687 O O . VAL A 1 88 ? -10.732 -11.673 -5.852 1.00 95.19 88 VAL A O 1
ATOM 690 N N . ALA A 1 89 ? -9.544 -9.831 -6.306 1.00 95.62 89 ALA A N 1
ATOM 691 C CA . ALA A 1 89 ? -8.380 -10.564 -6.776 1.00 95.62 89 ALA A CA 1
ATOM 692 C C . ALA A 1 89 ? -7.493 -10.902 -5.572 1.00 95.62 89 ALA A C 1
ATOM 694 O O . ALA A 1 89 ? -6.710 -10.054 -5.142 1.00 95.62 89 ALA A O 1
ATOM 695 N N . HIS A 1 90 ? -7.613 -12.130 -5.056 1.00 96.94 90 HIS A N 1
ATOM 696 C CA . HIS A 1 90 ? -6.839 -12.678 -3.927 1.00 96.94 90 HIS A CA 1
ATOM 697 C C . HIS A 1 90 ? -5.364 -12.933 -4.279 1.00 96.94 90 HIS A C 1
ATOM 699 O O . HIS A 1 90 ? -4.805 -14.011 -4.103 1.00 96.94 90 HIS A O 1
ATOM 705 N N . ARG A 1 91 ? -4.717 -11.916 -4.840 1.00 97.50 91 ARG A N 1
ATOM 706 C CA . ARG A 1 91 ? -3.296 -11.889 -5.146 1.00 97.50 91 ARG A CA 1
ATOM 707 C C . ARG A 1 91 ? -2.726 -10.526 -4.804 1.00 97.50 91 ARG A C 1
ATOM 709 O O . ARG A 1 91 ? -3.439 -9.531 -4.863 1.00 97.50 91 ARG A O 1
ATOM 716 N N . THR A 1 92 ? -1.438 -10.459 -4.509 1.00 98.44 92 THR A N 1
ATOM 717 C CA . THR A 1 92 ? -0.756 -9.202 -4.197 1.00 98.44 92 THR A CA 1
ATOM 718 C C . THR A 1 92 ? 0.630 -9.135 -4.819 1.00 98.44 92 THR A C 1
ATOM 720 O O . THR A 1 92 ? 1.203 -10.158 -5.197 1.00 98.44 92 THR A O 1
ATOM 723 N N . SER A 1 93 ? 1.164 -7.919 -4.902 1.00 98.06 93 SER A N 1
ATOM 724 C CA . SER A 1 93 ? 2.503 -7.612 -5.403 1.00 98.06 93 SER A CA 1
ATOM 725 C C . SER A 1 93 ? 3.296 -6.813 -4.366 1.00 98.06 93 SER A C 1
ATOM 727 O O . SER A 1 93 ? 2.698 -6.181 -3.486 1.00 98.06 93 SER A O 1
ATOM 729 N N . PRO A 1 94 ? 4.637 -6.760 -4.465 1.00 98.19 94 PRO A N 1
ATOM 730 C CA . PRO A 1 94 ? 5.441 -5.927 -3.572 1.00 98.19 94 PRO A CA 1
ATOM 731 C C . PRO A 1 94 ? 5.040 -4.445 -3.640 1.00 98.19 94 PRO A C 1
ATOM 733 O O . PRO A 1 94 ? 5.029 -3.765 -2.613 1.00 98.19 94 PRO A O 1
ATOM 736 N N . THR A 1 95 ? 4.638 -3.955 -4.819 1.00 97.88 95 THR A N 1
ATOM 737 C CA . THR A 1 95 ? 4.107 -2.593 -4.974 1.00 97.88 95 THR A CA 1
ATOM 738 C C . THR A 1 95 ? 2.835 -2.390 -4.150 1.00 97.88 95 THR A C 1
ATOM 740 O O . THR A 1 95 ? 2.760 -1.419 -3.394 1.00 97.88 95 THR A O 1
ATOM 743 N N . ASN A 1 96 ? 1.864 -3.306 -4.252 1.00 98.31 96 ASN A N 1
ATOM 744 C CA . ASN A 1 96 ? 0.584 -3.210 -3.542 1.00 98.31 96 ASN A CA 1
ATOM 745 C C . ASN A 1 96 ? 0.786 -3.266 -2.025 1.00 98.31 96 ASN A C 1
ATOM 747 O O . ASN A 1 96 ? 0.224 -2.447 -1.300 1.00 98.31 96 ASN A O 1
ATOM 751 N N . ILE A 1 97 ? 1.647 -4.174 -1.555 1.00 98.62 97 ILE A N 1
ATOM 752 C CA . ILE A 1 97 ? 2.033 -4.295 -0.143 1.00 98.62 97 ILE A CA 1
ATOM 753 C C . ILE A 1 97 ? 2.608 -2.972 0.371 1.00 98.62 97 ILE A C 1
ATOM 755 O O . ILE A 1 97 ? 2.123 -2.431 1.365 1.00 98.62 97 ILE A O 1
ATOM 759 N N . GLY A 1 98 ? 3.622 -2.428 -0.310 1.00 98.44 98 GLY A N 1
ATOM 760 C CA . GLY A 1 98 ? 4.250 -1.175 0.102 1.00 98.44 98 GLY A CA 1
ATOM 761 C C . GLY A 1 98 ? 3.258 -0.010 0.110 1.00 98.44 98 GLY A C 1
ATOM 762 O O . GLY A 1 98 ? 3.206 0.754 1.074 1.00 98.44 98 GLY A O 1
ATOM 763 N N . LEU A 1 99 ? 2.429 0.096 -0.934 1.00 98.50 99 LEU A N 1
ATOM 764 C CA . LEU A 1 99 ? 1.427 1.154 -1.046 1.00 98.50 99 LEU A CA 1
ATOM 765 C C . LEU A 1 99 ? 0.377 1.062 0.068 1.00 98.50 99 LEU A C 1
ATOM 767 O O . LEU A 1 99 ? -0.011 2.091 0.619 1.00 98.50 99 LEU A O 1
ATOM 771 N N . TYR A 1 100 ? -0.049 -0.147 0.440 1.00 98.75 100 TYR A N 1
ATOM 772 C CA . TYR A 1 100 ? -0.953 -0.355 1.567 1.00 98.75 100 TYR A CA 1
ATOM 773 C C . TYR A 1 100 ? -0.335 0.104 2.890 1.00 98.75 100 TYR A C 1
ATOM 775 O O . TYR A 1 100 ? -0.960 0.881 3.610 1.00 98.75 100 TYR A O 1
ATOM 783 N N . LEU A 1 101 ? 0.896 -0.315 3.203 1.00 98.75 101 LEU A N 1
ATOM 784 C CA . LEU A 1 101 ? 1.577 0.100 4.436 1.00 98.75 101 LEU A CA 1
ATOM 785 C C . LEU A 1 101 ? 1.704 1.631 4.514 1.00 98.75 101 LEU A C 1
ATOM 787 O O . LEU A 1 101 ? 1.443 2.227 5.562 1.00 98.75 101 LEU A O 1
ATOM 791 N N . LEU A 1 102 ? 2.024 2.280 3.390 1.00 98.69 102 LEU A N 1
ATOM 792 C CA . LEU A 1 102 ? 2.028 3.739 3.291 1.00 98.69 102 LEU A CA 1
ATOM 793 C C . LEU A 1 102 ? 0.627 4.329 3.510 1.00 98.69 102 LEU A C 1
ATOM 795 O O . LEU A 1 102 ? 0.476 5.284 4.271 1.00 98.69 102 LEU A O 1
ATOM 799 N N . ALA A 1 103 ? -0.408 3.741 2.908 1.00 98.56 103 ALA A N 1
ATOM 800 C CA . ALA A 1 103 ? -1.789 4.174 3.095 1.00 98.56 103 ALA A CA 1
ATOM 801 C C . ALA A 1 103 ? -2.244 4.066 4.561 1.00 98.56 103 ALA A C 1
ATOM 803 O O . ALA A 1 103 ? -2.968 4.945 5.027 1.00 98.56 103 ALA A O 1
ATOM 804 N N . VAL A 1 104 ? -1.789 3.054 5.313 1.00 98.75 104 VAL A N 1
ATOM 805 C CA . VAL A 1 104 ? -2.032 2.935 6.764 1.00 98.75 104 VAL A CA 1
ATOM 806 C C . VAL A 1 104 ? -1.411 4.116 7.520 1.00 98.75 104 VAL A C 1
ATOM 808 O O . VAL A 1 104 ? -2.082 4.730 8.352 1.00 98.75 104 VAL A O 1
ATOM 811 N N . ALA A 1 105 ? -0.165 4.487 7.207 1.00 98.25 105 ALA A N 1
ATOM 812 C CA . ALA A 1 105 ? 0.481 5.653 7.813 1.00 98.25 105 ALA A CA 1
ATOM 813 C C . ALA A 1 105 ? -0.266 6.958 7.472 1.00 98.25 105 ALA A C 1
ATOM 815 O O . ALA A 1 105 ? -0.574 7.749 8.368 1.00 98.25 105 ALA A O 1
ATOM 816 N N . CYS A 1 106 ? -0.650 7.150 6.205 1.00 98.12 106 CYS A N 1
ATOM 817 C CA . CYS A 1 106 ? -1.451 8.298 5.772 1.00 98.12 106 CYS A CA 1
ATOM 818 C C . CYS A 1 106 ? -2.826 8.346 6.451 1.00 98.12 106 CYS A C 1
ATOM 820 O O . CYS A 1 106 ? -3.297 9.422 6.813 1.00 98.12 106 CYS A O 1
ATOM 822 N N . ALA A 1 107 ? -3.477 7.201 6.660 1.00 98.19 107 ALA A N 1
ATOM 823 C CA . ALA A 1 107 ? -4.762 7.137 7.346 1.00 98.19 107 ALA A CA 1
ATOM 824 C C . ALA A 1 107 ? -4.657 7.645 8.791 1.00 98.19 107 ALA A C 1
ATOM 826 O O . ALA A 1 107 ? -5.550 8.357 9.255 1.00 98.19 107 ALA A O 1
ATOM 827 N N . ARG A 1 108 ? -3.554 7.354 9.491 1.00 97.44 108 ARG A N 1
ATOM 828 C CA . ARG A 1 108 ? -3.289 7.925 10.818 1.00 97.44 108 ARG A CA 1
ATOM 829 C C . ARG A 1 108 ? -3.096 9.438 10.748 1.00 97.44 108 ARG A C 1
ATOM 831 O O . ARG A 1 108 ? -3.743 10.152 11.510 1.00 97.44 108 ARG A O 1
ATOM 838 N N . GLU A 1 109 ? -2.273 9.929 9.819 1.00 96.19 109 GLU A N 1
ATOM 839 C CA . GLU A 1 109 ? -2.045 11.376 9.626 1.00 96.19 109 GLU A CA 1
ATOM 840 C C . GLU A 1 109 ? -3.348 12.137 9.328 1.00 96.19 109 GLU A C 1
ATOM 842 O O . GLU A 1 109 ? -3.572 13.243 9.815 1.00 96.19 109 GLU A O 1
ATOM 847 N N . LEU A 1 110 ? -4.257 11.525 8.564 1.00 96.06 110 LEU A N 1
ATOM 848 C CA . LEU A 1 110 ? -5.556 12.106 8.212 1.00 96.06 110 LEU A CA 1
ATOM 849 C C . LEU A 1 110 ? -6.625 11.943 9.309 1.00 96.06 110 LEU A C 1
ATOM 851 O O . LEU A 1 110 ? -7.741 12.447 9.143 1.00 96.06 110 LEU A O 1
ATOM 855 N N . GLY A 1 111 ? -6.301 11.259 10.413 1.00 96.56 111 GLY A N 1
ATOM 856 C CA . GLY A 1 111 ? -7.196 11.005 11.546 1.00 96.56 111 GLY A CA 1
ATOM 857 C C . GLY A 1 111 ? -8.250 9.921 11.295 1.00 96.56 111 GLY A C 1
ATOM 858 O O . GLY A 1 111 ? -9.232 9.832 12.027 1.00 96.56 111 GLY A O 1
ATOM 859 N N . PHE A 1 112 ? -8.078 9.105 10.254 1.00 96.94 112 PHE A N 1
ATOM 860 C CA . PHE A 1 112 ? -8.984 8.013 9.883 1.00 96.94 112 PHE A CA 1
ATOM 861 C C . PHE A 1 112 ? -8.900 6.815 10.823 1.00 96.94 112 PHE A C 1
ATOM 863 O O . PHE A 1 112 ? -9.897 6.106 10.984 1.00 96.94 112 PHE A O 1
ATOM 870 N N . ILE A 1 113 ? -7.714 6.596 11.389 1.00 97.31 113 ILE A N 1
ATOM 871 C CA . ILE A 1 113 ? -7.393 5.566 12.373 1.00 97.31 113 ILE A CA 1
ATOM 872 C C . ILE A 1 113 ? -6.470 6.156 13.446 1.00 97.31 113 ILE A C 1
ATOM 874 O O . ILE A 1 113 ? -5.782 7.147 13.205 1.00 97.31 113 ILE A O 1
ATOM 878 N N . GLY A 1 114 ? -6.456 5.552 14.634 1.00 95.88 114 GLY A N 1
ATOM 879 C CA . GLY A 1 114 ? -5.530 5.922 15.707 1.00 95.88 114 GLY A CA 1
ATOM 880 C C . GLY A 1 114 ? -4.192 5.181 15.624 1.00 95.88 114 GLY A C 1
ATOM 881 O O . GLY A 1 114 ? -4.040 4.234 14.849 1.00 95.88 114 GLY A O 1
ATOM 882 N N . LEU A 1 115 ? -3.245 5.570 16.486 1.00 96.19 115 LEU A N 1
ATOM 883 C CA . LEU A 1 115 ? -1.909 4.965 16.556 1.00 96.19 115 LEU A CA 1
ATOM 884 C C . LEU A 1 115 ? -1.958 3.447 16.784 1.00 96.19 115 LEU A C 1
ATOM 886 O O . LEU A 1 115 ? -1.271 2.710 16.090 1.00 96.19 115 LEU A O 1
ATOM 890 N N . VAL A 1 116 ? -2.811 2.972 17.697 1.00 96.38 116 VAL A N 1
ATOM 891 C CA . VAL A 1 116 ? -2.947 1.533 18.003 1.00 96.38 116 VAL A CA 1
ATOM 892 C C . VAL A 1 116 ? -3.409 0.735 16.781 1.00 96.38 116 VAL A C 1
ATOM 894 O O . VAL A 1 116 ? -2.889 -0.341 16.496 1.00 96.38 116 VAL A O 1
ATOM 897 N N . THR A 1 117 ? -4.378 1.257 16.027 1.00 97.88 117 THR A N 1
ATOM 898 C CA . THR A 1 117 ? -4.861 0.601 14.805 1.00 97.88 117 THR A CA 1
ATOM 899 C C . THR A 1 117 ? -3.795 0.613 13.712 1.00 97.88 117 THR A C 1
ATOM 901 O O . THR A 1 117 ? -3.635 -0.390 13.020 1.00 97.88 117 THR A O 1
ATOM 904 N N . MET A 1 118 ? -3.055 1.720 13.572 1.00 98.19 118 MET A N 1
ATOM 905 C CA . MET A 1 118 ? -1.919 1.813 12.652 1.00 98.19 118 MET A CA 1
ATOM 906 C C . MET A 1 118 ? -0.875 0.744 12.979 1.00 98.19 118 MET A C 1
ATOM 908 O O . MET A 1 118 ? -0.568 -0.070 12.114 1.00 98.19 118 MET A O 1
ATOM 912 N N . THR A 1 119 ? -0.374 0.695 14.217 1.00 98.12 119 THR A N 1
ATOM 913 C CA . THR A 1 119 ? 0.665 -0.270 14.607 1.00 98.12 119 THR A CA 1
ATOM 914 C C . THR A 1 119 ? 0.187 -1.707 14.449 1.00 98.12 119 THR A C 1
ATOM 916 O O . THR A 1 119 ? 0.899 -2.509 13.860 1.00 98.12 119 THR A O 1
ATOM 919 N N . THR A 1 120 ? -1.048 -2.017 14.852 1.00 98.56 120 THR A N 1
ATOM 920 C CA . THR A 1 120 ? -1.629 -3.362 14.692 1.00 98.56 120 THR A CA 1
ATOM 921 C C . THR A 1 120 ? -1.660 -3.802 13.226 1.00 98.56 120 THR A C 1
ATOM 923 O O . THR A 1 120 ? -1.242 -4.913 12.908 1.00 98.56 120 THR A O 1
ATOM 926 N N . ARG A 1 121 ? -2.133 -2.938 12.315 1.00 98.69 121 ARG A N 1
ATOM 927 C CA . ARG A 1 121 ? -2.209 -3.258 10.879 1.00 98.69 121 ARG A CA 1
ATOM 928 C C . ARG A 1 121 ? -0.822 -3.405 10.248 1.00 98.69 121 ARG A C 1
ATOM 930 O O . ARG A 1 121 ? -0.607 -4.343 9.479 1.00 98.69 121 ARG A O 1
ATOM 937 N N . LEU A 1 122 ? 0.111 -2.508 10.582 1.00 98.69 122 LEU A N 1
ATOM 938 C CA . LEU A 1 122 ? 1.490 -2.579 10.093 1.00 98.69 122 LEU A CA 1
ATOM 939 C C . LEU A 1 122 ? 2.170 -3.868 10.566 1.00 98.69 122 LEU A C 1
ATOM 941 O O . LEU A 1 122 ? 2.676 -4.612 9.731 1.00 98.69 122 LEU A O 1
ATOM 945 N N . SER A 1 123 ? 2.120 -4.167 11.867 1.00 98.62 123 SER A N 1
ATOM 946 C CA . SER A 1 123 ? 2.711 -5.379 12.444 1.00 98.62 123 SER A CA 1
ATOM 947 C C . SER A 1 123 ? 2.140 -6.645 11.814 1.00 98.62 123 SER A C 1
ATOM 949 O O . SER A 1 123 ? 2.904 -7.446 11.299 1.00 98.62 123 SER A O 1
ATOM 951 N N . ALA A 1 124 ? 0.812 -6.779 11.731 1.00 98.75 124 ALA A N 1
ATOM 952 C CA . ALA A 1 124 ? 0.189 -7.972 11.155 1.00 98.75 124 ALA A CA 1
ATOM 953 C C . ALA A 1 124 ? 0.614 -8.230 9.696 1.00 98.75 124 ALA A C 1
ATOM 955 O O . ALA A 1 124 ? 0.801 -9.373 9.284 1.00 98.75 124 ALA A O 1
ATOM 956 N N . THR A 1 125 ? 0.796 -7.162 8.916 1.00 98.75 125 THR A N 1
ATOM 957 C CA . THR A 1 125 ? 1.276 -7.271 7.534 1.00 98.75 125 THR A CA 1
ATOM 958 C C . THR A 1 125 ? 2.750 -7.661 7.497 1.00 98.75 125 THR A C 1
ATOM 960 O O . THR A 1 125 ? 3.115 -8.575 6.763 1.00 98.75 125 THR A O 1
ATOM 963 N N . LEU A 1 126 ? 3.600 -6.997 8.291 1.00 98.50 126 LEU A N 1
ATOM 964 C CA . LEU A 1 126 ? 5.036 -7.286 8.375 1.00 98.50 126 LEU A CA 1
ATOM 965 C C . LEU A 1 126 ? 5.295 -8.732 8.828 1.00 98.50 126 LEU A C 1
ATOM 967 O O . LEU A 1 126 ? 6.098 -9.417 8.196 1.00 98.50 126 LEU A O 1
ATOM 971 N N . ASP A 1 127 ? 4.542 -9.227 9.812 1.00 98.62 127 ASP A N 1
ATOM 972 C CA . ASP A 1 127 ? 4.593 -10.618 10.279 1.00 98.62 127 ASP A CA 1
ATOM 973 C C . ASP A 1 127 ? 4.259 -11.605 9.149 1.00 98.62 127 ASP A C 1
ATOM 975 O O . ASP A 1 127 ? 4.845 -12.684 9.041 1.00 98.62 127 ASP A O 1
ATOM 979 N N . THR A 1 128 ? 3.315 -11.254 8.272 1.00 98.56 128 THR A N 1
ATOM 980 C CA . THR A 1 128 ? 3.034 -12.040 7.065 1.00 98.56 128 THR A CA 1
ATOM 981 C C . THR A 1 128 ? 4.178 -11.959 6.061 1.00 98.56 128 THR A C 1
ATOM 983 O O . THR A 1 128 ? 4.559 -12.989 5.500 1.00 98.56 128 THR A O 1
ATOM 986 N N . LEU A 1 129 ? 4.772 -10.778 5.853 1.00 98.12 129 LEU A N 1
ATOM 987 C CA . LEU A 1 129 ? 5.902 -10.625 4.935 1.00 98.12 129 LEU A CA 1
ATOM 988 C C . LEU A 1 129 ? 7.081 -11.507 5.327 1.00 98.12 129 LEU A C 1
ATOM 990 O O . LEU A 1 129 ? 7.755 -12.012 4.430 1.00 98.12 129 LEU A O 1
ATOM 994 N N . GLU A 1 130 ? 7.337 -11.706 6.622 1.00 97.62 130 GLU A N 1
ATOM 995 C CA . GLU A 1 130 ? 8.388 -12.602 7.126 1.00 97.62 130 GLU A CA 1
ATOM 996 C C . GLU A 1 130 ? 8.202 -14.063 6.699 1.00 97.62 130 GLU A C 1
ATOM 998 O O . GLU A 1 130 ? 9.192 -14.770 6.512 1.00 97.62 130 GLU A O 1
ATOM 1003 N N . ARG A 1 131 ? 6.956 -14.497 6.481 1.00 97.31 131 ARG A N 1
ATOM 1004 C CA . ARG A 1 131 ? 6.618 -15.864 6.054 1.00 97.31 131 ARG A CA 1
ATOM 1005 C C . ARG A 1 131 ? 6.609 -16.047 4.535 1.00 97.31 131 ARG A C 1
ATOM 1007 O O . ARG A 1 131 ? 6.592 -17.186 4.072 1.00 97.31 131 ARG A O 1
ATOM 1014 N N . LEU A 1 132 ? 6.598 -14.962 3.755 1.00 97.81 132 LEU A N 1
ATOM 1015 C CA . LEU A 1 132 ? 6.518 -15.049 2.296 1.00 97.81 132 LEU A CA 1
ATOM 1016 C C . LEU A 1 132 ? 7.796 -15.663 1.698 1.00 97.81 132 LEU A C 1
ATOM 1018 O O . LEU A 1 132 ? 8.901 -15.228 2.040 1.00 97.81 132 LEU A O 1
ATOM 1022 N N . PRO A 1 133 ? 7.682 -16.609 0.745 1.00 97.56 133 PRO A N 1
ATOM 1023 C CA . PRO A 1 133 ? 8.833 -17.100 -0.007 1.00 97.56 133 PRO A CA 1
ATOM 1024 C C . PRO A 1 133 ? 9.551 -15.959 -0.732 1.00 97.56 133 PRO A C 1
ATOM 1026 O O . PRO A 1 133 ? 8.905 -15.119 -1.354 1.00 97.56 133 PRO A O 1
ATOM 1029 N N . ARG A 1 134 ? 10.886 -15.937 -0.702 1.00 97.44 134 ARG A N 1
ATOM 1030 C CA . ARG A 1 134 ? 11.710 -14.889 -1.332 1.00 97.44 134 ARG A CA 1
ATOM 1031 C C . ARG A 1 134 ? 12.793 -15.495 -2.213 1.00 97.44 134 ARG A C 1
ATOM 1033 O O . ARG A 1 134 ? 13.287 -16.588 -1.939 1.00 97.44 134 ARG A O 1
ATOM 1040 N N . TRP A 1 135 ? 13.210 -14.758 -3.235 1.00 97.00 135 TRP A N 1
ATOM 1041 C CA . TRP A 1 135 ? 14.381 -15.079 -4.045 1.00 97.00 135 TRP A CA 1
ATOM 1042 C C . TRP A 1 135 ? 15.526 -14.141 -3.674 1.00 97.00 135 TRP A C 1
ATOM 1044 O O . TRP A 1 135 ? 15.453 -12.945 -3.931 1.00 97.00 135 TRP A O 1
ATOM 1054 N N . GLN A 1 136 ? 16.570 -14.667 -3.026 1.00 95.44 136 GLN A N 1
ATOM 1055 C CA . GLN A 1 136 ? 17.733 -13.879 -2.577 1.00 95.44 136 GLN A CA 1
ATOM 1056 C C . GLN A 1 136 ? 17.353 -12.616 -1.773 1.00 95.44 136 GLN A C 1
ATOM 1058 O O . GLN A 1 136 ? 17.950 -11.558 -1.927 1.00 95.44 136 GLN A O 1
ATOM 1063 N N . GLY A 1 137 ? 16.318 -12.714 -0.933 1.00 93.12 137 GLY A N 1
ATOM 1064 C CA . GLY A 1 137 ? 15.802 -11.587 -0.149 1.00 93.12 137 GLY A CA 1
ATOM 1065 C C . GLY A 1 137 ? 14.773 -10.708 -0.870 1.00 93.12 137 GLY A C 1
ATOM 1066 O O . GLY A 1 137 ? 14.081 -9.945 -0.204 1.00 93.12 137 GLY A O 1
ATOM 1067 N N . HIS A 1 138 ? 14.590 -10.858 -2.184 1.00 96.94 138 HIS A N 1
ATOM 1068 C CA . HIS A 1 138 ? 13.548 -10.162 -2.935 1.00 96.94 138 HIS A CA 1
ATOM 1069 C C . HIS A 1 138 ? 12.210 -10.897 -2.881 1.00 96.94 138 HIS A C 1
ATOM 1071 O O . HIS A 1 138 ? 12.146 -12.126 -2.960 1.00 96.94 138 HIS A O 1
ATOM 1077 N N . PHE A 1 139 ? 11.129 -10.126 -2.810 1.00 98.12 139 PHE A N 1
ATOM 1078 C CA . PHE A 1 139 ? 9.784 -10.647 -3.004 1.00 98.12 139 PHE A CA 1
ATOM 1079 C C . PHE A 1 139 ? 9.534 -10.970 -4.486 1.00 98.12 139 PHE A C 1
ATOM 1081 O O . PHE A 1 139 ? 9.993 -10.257 -5.382 1.00 98.12 139 PHE A O 1
ATOM 1088 N N . TYR A 1 140 ? 8.791 -12.045 -4.738 1.00 98.31 140 TYR A N 1
ATOM 1089 C CA . TYR A 1 140 ? 8.248 -12.361 -6.054 1.00 98.31 140 TYR A CA 1
ATOM 1090 C C . TYR A 1 140 ? 7.150 -11.367 -6.434 1.00 98.31 140 TYR A C 1
ATOM 1092 O O . TYR A 1 140 ? 6.562 -10.701 -5.585 1.00 98.31 140 TYR A O 1
ATOM 1100 N N . ASN A 1 141 ? 6.865 -11.264 -7.729 1.00 97.25 141 ASN A N 1
ATOM 1101 C CA . ASN A 1 141 ? 5.900 -10.294 -8.233 1.00 97.25 141 ASN A CA 1
ATOM 1102 C C . ASN A 1 141 ? 4.459 -10.589 -7.803 1.00 97.25 141 ASN A C 1
ATOM 1104 O O . ASN A 1 141 ? 3.670 -9.660 -7.675 1.00 97.25 141 ASN A O 1
ATOM 1108 N N . TRP A 1 142 ? 4.115 -11.864 -7.612 1.00 97.88 142 TRP A N 1
ATOM 1109 C CA . TRP A 1 142 ? 2.753 -12.284 -7.315 1.00 97.88 142 TRP A CA 1
ATOM 1110 C C . TRP A 1 142 ? 2.712 -13.349 -6.226 1.00 97.88 142 TRP A C 1
ATOM 1112 O O . TRP A 1 142 ? 3.329 -14.409 -6.357 1.00 97.88 142 TRP A O 1
ATOM 1122 N N . TYR A 1 143 ? 1.922 -13.071 -5.196 1.00 98.50 143 TYR A N 1
ATOM 1123 C CA . TYR A 1 143 ? 1.540 -14.024 -4.160 1.00 98.50 143 TYR A CA 1
ATOM 1124 C C . TYR A 1 143 ? 0.033 -14.154 -4.120 1.00 98.50 143 TYR A C 1
ATOM 1126 O O . TYR A 1 143 ? -0.658 -13.162 -4.326 1.00 98.50 143 TYR A O 1
ATOM 1134 N N . ASP A 1 144 ? -0.454 -15.343 -3.811 1.00 98.31 144 ASP A N 1
ATOM 1135 C CA . ASP A 1 144 ? -1.828 -15.552 -3.373 1.00 98.31 144 ASP A CA 1
ATOM 1136 C C . ASP A 1 144 ? -1.989 -15.028 -1.936 1.00 98.31 144 ASP A C 1
ATOM 1138 O O . ASP A 1 144 ? -1.162 -15.333 -1.069 1.00 98.31 144 ASP A O 1
ATOM 1142 N N . THR A 1 145 ? -3.003 -14.201 -1.676 1.00 98.25 145 THR A N 1
ATOM 1143 C CA . THR A 1 145 ? -3.164 -13.548 -0.362 1.00 98.25 145 THR A CA 1
ATOM 1144 C C . THR A 1 145 ? -3.701 -14.490 0.707 1.00 98.25 145 THR A C 1
ATOM 1146 O O . THR A 1 145 ? -3.417 -14.282 1.884 1.00 98.25 145 THR A O 1
ATOM 1149 N N . GLU A 1 146 ? -4.411 -15.552 0.332 1.00 97.88 146 GLU A N 1
ATOM 1150 C CA . GLU A 1 146 ? -5.021 -16.499 1.273 1.00 97.88 146 GLU A CA 1
ATOM 1151 C C . GLU A 1 146 ? -4.034 -17.601 1.688 1.00 97.88 146 GLU A C 1
ATOM 1153 O O . GLU A 1 146 ? -3.933 -17.964 2.863 1.00 97.88 146 GLU A O 1
ATOM 1158 N N . SER A 1 147 ? -3.258 -18.112 0.732 1.00 97.62 147 SER A N 1
ATOM 1159 C CA . SER A 1 147 ? -2.361 -19.261 0.920 1.00 97.62 147 SER A CA 1
ATOM 1160 C C . SER A 1 147 ? -0.877 -18.907 1.024 1.00 97.62 147 SER A C 1
ATOM 1162 O O . SER A 1 147 ? -0.075 -19.775 1.374 1.00 97.62 147 SER A O 1
ATOM 1164 N N . LEU A 1 148 ? -0.495 -17.654 0.741 1.00 98.12 148 LEU A N 1
ATOM 1165 C CA . LEU A 1 148 ? 0.891 -17.158 0.750 1.00 98.12 148 LEU A CA 1
ATOM 1166 C C . LEU A 1 148 ? 1.819 -17.821 -0.283 1.00 98.12 148 LEU A C 1
ATOM 1168 O O . LEU A 1 148 ? 3.043 -17.650 -0.228 1.00 98.12 148 LEU A O 1
ATOM 1172 N N . VAL A 1 149 ? 1.265 -18.569 -1.241 1.00 98.00 149 VAL A N 1
ATOM 1173 C CA . VAL A 1 149 ? 2.054 -19.227 -2.286 1.00 98.00 149 VAL A CA 1
ATOM 1174 C C . VAL A 1 149 ? 2.464 -18.234 -3.368 1.00 98.00 149 VAL A C 1
ATOM 1176 O O . VAL A 1 149 ? 1.742 -17.292 -3.689 1.00 98.00 149 VAL A O 1
ATOM 1179 N N . VAL A 1 150 ? 3.630 -18.468 -3.967 1.00 98.38 150 VAL A N 1
ATOM 1180 C CA . VAL A 1 150 ? 4.076 -17.719 -5.148 1.00 98.38 150 VAL A CA 1
ATOM 1181 C C . VAL A 1 150 ? 3.259 -18.170 -6.354 1.00 98.38 150 VAL A C 1
ATOM 1183 O O . VAL A 1 150 ? 3.195 -19.364 -6.652 1.00 98.38 150 VAL A O 1
ATOM 1186 N N . LEU A 1 151 ? 2.665 -17.218 -7.070 1.00 97.69 151 LEU A N 1
ATOM 1187 C CA . LEU A 1 151 ? 1.893 -17.502 -8.277 1.00 97.69 151 LEU A CA 1
ATOM 1188 C C . LEU A 1 151 ? 2.814 -17.648 -9.496 1.00 97.69 151 LEU A C 1
ATOM 1190 O O . LEU A 1 151 ? 3.811 -16.940 -9.638 1.00 97.69 151 LEU A O 1
ATOM 1194 N N . ALA A 1 152 ? 2.473 -18.573 -10.396 1.00 95.88 152 ALA A N 1
ATOM 1195 C CA . ALA A 1 152 ? 3.239 -18.810 -11.615 1.00 95.88 152 ALA A CA 1
ATOM 1196 C C . ALA A 1 152 ? 2.910 -17.771 -12.714 1.00 95.88 152 ALA A C 1
ATOM 1198 O O . ALA A 1 152 ? 1.735 -17.458 -12.912 1.00 95.88 152 ALA A O 1
ATOM 1199 N N . PRO A 1 153 ? 3.906 -17.290 -13.487 1.00 94.31 153 PRO A N 1
ATOM 1200 C CA . PRO A 1 153 ? 5.337 -17.557 -13.340 1.00 94.31 153 PRO A CA 1
ATOM 1201 C C . PRO A 1 153 ? 5.948 -16.771 -12.167 1.00 94.31 153 PRO A C 1
ATOM 1203 O O . PRO A 1 153 ? 5.725 -15.571 -12.030 1.00 94.31 153 PRO A O 1
ATOM 1206 N N . GLY A 1 154 ? 6.771 -17.436 -11.354 1.00 94.81 154 GLY A N 1
ATOM 1207 C CA . GLY A 1 154 ? 7.504 -16.780 -10.273 1.00 94.81 154 GLY A CA 1
ATOM 1208 C C . GLY A 1 154 ? 8.695 -15.997 -10.823 1.00 94.81 154 GLY A C 1
ATOM 1209 O O . GLY A 1 154 ? 9.677 -16.593 -11.259 1.00 94.81 154 GLY A O 1
ATOM 1210 N N . TYR A 1 155 ? 8.621 -14.668 -10.793 1.00 97.12 155 TYR A N 1
ATOM 1211 C CA . TYR A 1 155 ? 9.732 -13.778 -11.139 1.00 97.12 155 TYR A CA 1
ATOM 1212 C C . TYR A 1 155 ? 9.852 -12.631 -10.137 1.00 97.12 155 TYR A C 1
ATOM 1214 O O . TYR A 1 155 ? 8.918 -12.340 -9.389 1.00 97.12 155 TYR A O 1
ATOM 1222 N N . VAL A 1 156 ? 11.010 -11.975 -10.135 1.00 98.00 156 VAL A N 1
ATOM 1223 C CA . VAL A 1 156 ? 11.272 -10.777 -9.333 1.00 98.00 156 VAL A CA 1
ATOM 1224 C C . VAL A 1 156 ? 11.240 -9.559 -10.246 1.00 98.00 156 VAL A C 1
ATOM 1226 O O . VAL A 1 156 ? 11.925 -9.523 -11.267 1.00 98.00 156 VAL A O 1
ATOM 1229 N N . SER A 1 157 ? 10.453 -8.554 -9.869 1.00 96.94 157 SER A N 1
ATOM 1230 C CA . SER A 1 157 ? 10.425 -7.251 -10.532 1.00 96.94 157 SER A CA 1
ATOM 1231 C C . SER A 1 157 ? 11.305 -6.267 -9.764 1.00 96.94 157 SER A C 1
ATOM 1233 O O . SER A 1 157 ? 11.110 -6.027 -8.567 1.00 96.94 157 SER A O 1
ATOM 1235 N N . ALA A 1 158 ? 12.283 -5.680 -10.458 1.00 95.62 158 ALA A N 1
ATOM 1236 C CA . ALA A 1 158 ? 13.118 -4.620 -9.895 1.00 95.62 158 ALA A CA 1
ATOM 1237 C C . ALA A 1 158 ? 12.303 -3.345 -9.614 1.00 95.62 158 ALA A C 1
ATOM 1239 O O . ALA A 1 158 ? 12.572 -2.652 -8.636 1.00 95.62 158 ALA A O 1
ATOM 1240 N N . VAL A 1 159 ? 11.278 -3.070 -10.431 1.00 96.81 159 VAL A N 1
ATOM 1241 C CA . VAL A 1 159 ? 10.371 -1.927 -10.249 1.00 96.81 159 VAL A CA 1
ATOM 1242 C C . VAL A 1 159 ? 9.545 -2.104 -8.978 1.00 96.81 159 VAL A C 1
ATOM 1244 O O . VAL A 1 159 ? 9.519 -1.212 -8.136 1.00 96.81 159 VAL A O 1
ATOM 1247 N N . ASP A 1 160 ? 8.946 -3.278 -8.786 1.00 97.12 160 ASP A N 1
ATOM 1248 C CA . ASP A 1 160 ? 8.122 -3.565 -7.610 1.00 97.12 160 ASP A CA 1
ATOM 1249 C C . ASP A 1 160 ? 8.951 -3.604 -6.332 1.00 97.12 160 ASP A C 1
ATOM 1251 O O . ASP A 1 160 ? 8.526 -3.086 -5.299 1.00 97.12 160 ASP A O 1
ATOM 1255 N N . SER A 1 161 ? 10.163 -4.160 -6.414 1.00 96.44 161 SER A N 1
ATOM 1256 C CA . SER A 1 161 ? 11.125 -4.110 -5.311 1.00 96.44 161 SER A CA 1
ATOM 1257 C C . SER A 1 161 ? 11.449 -2.660 -4.943 1.00 96.44 161 SER A C 1
ATOM 1259 O O . SER A 1 161 ? 11.358 -2.296 -3.774 1.00 96.44 161 SER A O 1
ATOM 1261 N N . GLY A 1 162 ? 11.761 -1.816 -5.934 1.00 97.00 162 GLY A N 1
ATOM 1262 C CA . GLY A 1 162 ? 12.065 -0.400 -5.721 1.00 97.00 162 GLY A CA 1
ATOM 1263 C C . GLY A 1 162 ? 10.899 0.375 -5.105 1.00 97.00 162 GLY A C 1
ATOM 1264 O O . GLY A 1 162 ? 11.092 1.088 -4.119 1.00 97.00 162 GLY A O 1
ATOM 1265 N N . ASN A 1 163 ? 9.683 0.185 -5.627 1.00 97.88 163 ASN A N 1
ATOM 1266 C CA . ASN A 1 163 ? 8.468 0.800 -5.089 1.00 97.88 163 ASN A CA 1
ATOM 1267 C C . ASN A 1 163 ? 8.226 0.377 -3.636 1.00 97.88 163 ASN A C 1
ATOM 1269 O O . ASN A 1 163 ? 8.011 1.223 -2.769 1.00 97.88 163 ASN A O 1
ATOM 1273 N N . CYS A 1 164 ? 8.298 -0.928 -3.356 1.00 97.44 164 CYS A N 1
ATOM 1274 C CA . CYS A 1 164 ? 8.121 -1.463 -2.009 1.00 97.44 164 CYS A CA 1
ATOM 1275 C C . CYS A 1 164 ? 9.148 -0.873 -1.033 1.00 97.44 164 CYS A C 1
ATOM 1277 O O . CYS A 1 164 ? 8.771 -0.366 0.022 1.00 97.44 164 CYS A O 1
ATOM 1279 N N . SER A 1 165 ? 10.432 -0.849 -1.406 1.00 97.00 165 SER A N 1
ATOM 1280 C CA . SER A 1 165 ? 11.493 -0.265 -0.578 1.00 97.00 165 SER A CA 1
ATOM 1281 C C . SER A 1 165 ? 11.279 1.226 -0.301 1.00 97.00 165 SER A C 1
ATOM 1283 O O . SER A 1 165 ? 11.440 1.659 0.840 1.00 97.00 165 SER A O 1
ATOM 1285 N N . ALA A 1 166 ? 10.878 2.013 -1.304 1.00 97.81 166 ALA A N 1
ATOM 1286 C CA . ALA A 1 166 ? 10.601 3.441 -1.133 1.00 97.81 166 ALA A CA 1
ATOM 1287 C C . ALA A 1 166 ? 9.422 3.694 -0.176 1.00 97.81 166 ALA A C 1
ATOM 1289 O O . ALA A 1 166 ? 9.491 4.564 0.700 1.00 97.81 166 ALA A O 1
ATOM 1290 N N . HIS A 1 167 ? 8.353 2.906 -0.305 1.00 98.38 167 HIS A N 1
ATOM 1291 C CA . HIS A 1 167 ? 7.218 2.976 0.609 1.00 98.38 167 HIS A CA 1
ATOM 1292 C C . HIS A 1 167 ? 7.613 2.571 2.034 1.00 98.38 167 HIS A C 1
ATOM 1294 O O . HIS A 1 167 ? 7.296 3.300 2.972 1.00 98.38 167 HIS A O 1
ATOM 1300 N N . LEU A 1 168 ? 8.360 1.476 2.210 1.00 97.94 168 LEU A N 1
ATOM 1301 C CA . LEU A 1 168 ? 8.826 1.020 3.525 1.00 97.94 168 LEU A CA 1
ATOM 1302 C C . LEU A 1 168 ? 9.718 2.054 4.220 1.00 97.94 168 LEU A C 1
ATOM 1304 O O . LEU A 1 168 ? 9.556 2.277 5.416 1.00 97.94 168 LEU A O 1
ATOM 1308 N N . LEU A 1 169 ? 10.602 2.734 3.482 1.00 98.44 169 LEU A N 1
ATOM 1309 C CA . LEU A 1 169 ? 11.422 3.818 4.032 1.00 98.44 169 LEU A CA 1
ATOM 1310 C C . LEU A 1 169 ? 10.555 4.982 4.537 1.00 98.44 169 LEU A C 1
ATOM 1312 O O . LEU A 1 169 ? 10.811 5.546 5.600 1.00 98.44 169 LEU A O 1
ATOM 1316 N N . THR A 1 170 ? 9.499 5.317 3.794 1.00 98.06 170 THR A N 1
ATOM 1317 C CA . THR A 1 170 ? 8.559 6.379 4.175 1.00 98.06 170 THR A CA 1
ATOM 1318 C C . THR A 1 170 ? 7.735 5.974 5.399 1.00 98.06 170 THR A C 1
ATOM 1320 O O . THR A 1 170 ? 7.551 6.776 6.313 1.00 98.06 170 THR A O 1
ATOM 1323 N N . VAL A 1 171 ? 7.281 4.719 5.458 1.00 98.56 171 VAL A N 1
ATOM 1324 C CA . VAL A 1 171 ? 6.550 4.160 6.607 1.00 98.56 171 VAL A CA 1
ATOM 1325 C C . VAL A 1 171 ? 7.433 4.124 7.850 1.00 98.56 171 VAL A C 1
ATOM 1327 O O . VAL A 1 171 ? 6.982 4.543 8.911 1.00 98.56 171 VAL A O 1
ATOM 1330 N N . ALA A 1 172 ? 8.694 3.701 7.723 1.00 98.50 172 ALA A N 1
ATOM 1331 C CA . ALA A 1 172 ? 9.657 3.737 8.819 1.00 98.50 172 ALA A CA 1
ATOM 1332 C C . ALA A 1 172 ? 9.790 5.156 9.385 1.00 98.50 172 ALA A C 1
ATOM 1334 O O . ALA A 1 172 ? 9.609 5.352 10.587 1.00 98.50 172 ALA A O 1
ATOM 1335 N N . ARG A 1 173 ? 9.964 6.164 8.517 1.00 98.12 173 ARG A N 1
ATOM 1336 C CA . ARG A 1 173 ? 10.026 7.558 8.971 1.00 98.12 173 ARG A CA 1
ATOM 1337 C C . ARG A 1 173 ? 8.721 8.027 9.620 1.00 98.12 173 ARG A C 1
ATOM 1339 O O . ARG A 1 173 ? 8.759 8.743 10.617 1.00 98.12 173 ARG A O 1
ATOM 1346 N N . ALA A 1 174 ? 7.567 7.623 9.094 1.00 97.31 174 ALA A N 1
ATOM 1347 C CA . ALA A 1 174 ? 6.271 7.954 9.686 1.00 97.31 174 ALA A CA 1
ATOM 1348 C C . ALA A 1 174 ? 6.082 7.334 11.083 1.00 97.31 174 ALA A C 1
ATOM 1350 O O . ALA A 1 174 ? 5.456 7.960 11.943 1.00 97.31 174 ALA A O 1
ATOM 1351 N N . CYS A 1 175 ? 6.623 6.133 11.317 1.00 97.88 175 CYS A N 1
ATOM 1352 C CA . CYS A 1 175 ? 6.642 5.474 12.623 1.00 97.88 175 CYS A CA 1
ATOM 1353 C C . CYS A 1 175 ? 7.597 6.162 13.608 1.00 97.88 175 CYS A C 1
ATOM 1355 O O . CYS A 1 175 ? 7.217 6.370 14.755 1.00 97.88 175 CYS A O 1
ATOM 1357 N N . GLU A 1 176 ? 8.797 6.555 13.171 1.00 97.69 176 GLU A N 1
ATOM 1358 C CA . GLU A 1 176 ? 9.735 7.332 14.000 1.00 97.69 176 GLU A CA 1
ATOM 1359 C C . GLU A 1 176 ? 9.100 8.646 14.461 1.00 97.69 176 GLU A C 1
ATOM 1361 O O . GLU A 1 176 ? 9.055 8.929 15.655 1.00 97.69 176 GLU A O 1
ATOM 1366 N N . LEU A 1 177 ? 8.509 9.396 13.525 1.00 96.12 177 LEU A N 1
ATOM 1367 C CA . LEU A 1 177 ? 7.781 10.625 13.840 1.00 96.12 177 LEU A CA 1
ATOM 1368 C C . LEU A 1 177 ? 6.626 10.360 14.812 1.00 96.12 177 LEU A C 1
ATOM 1370 O O . LEU A 1 177 ? 6.430 11.125 15.746 1.00 96.12 177 LEU A O 1
ATOM 1374 N N . ALA A 1 178 ? 5.885 9.260 14.634 1.00 94.94 178 ALA A N 1
ATOM 1375 C CA . ALA A 1 178 ? 4.812 8.867 15.548 1.00 94.94 178 ALA A CA 1
ATOM 1376 C C . ALA A 1 178 ? 5.294 8.654 16.985 1.00 94.94 178 ALA A C 1
ATOM 1378 O O . ALA A 1 178 ? 4.573 8.981 17.924 1.00 94.94 178 ALA A O 1
ATOM 1379 N N . ALA A 1 179 ? 6.476 8.057 17.141 1.00 95.44 179 ALA A N 1
ATOM 1380 C CA . ALA A 1 179 ? 7.051 7.720 18.435 1.00 95.44 179 ALA A CA 1
ATOM 1381 C C . ALA A 1 179 ? 7.543 8.960 19.198 1.00 95.44 179 ALA A C 1
ATOM 1383 O O . ALA A 1 179 ? 7.599 8.936 20.425 1.00 95.44 179 ALA A O 1
ATOM 1384 N N . GLU A 1 180 ? 7.874 10.035 18.482 1.00 96.25 180 GLU A N 1
ATOM 1385 C CA . GLU A 1 180 ? 8.301 11.318 19.052 1.00 96.25 180 GLU A CA 1
ATOM 1386 C C . GLU A 1 180 ? 7.118 12.206 19.488 1.00 96.25 180 GLU A C 1
ATOM 1388 O O . GLU A 1 180 ? 7.316 13.167 20.231 1.00 96.25 180 GLU A O 1
ATOM 1393 N N . MET A 1 181 ? 5.889 11.896 19.055 1.00 95.44 181 MET A N 1
ATOM 1394 C CA . MET A 1 181 ? 4.698 12.700 19.348 1.00 95.44 181 MET A CA 1
ATOM 1395 C C . MET A 1 181 ? 4.180 12.502 20.777 1.00 95.44 181 MET A C 1
ATOM 1397 O O . MET A 1 181 ? 4.108 11.394 21.314 1.00 95.44 181 MET A O 1
ATOM 1401 N N . THR A 1 182 ? 3.696 13.589 21.365 1.00 96.44 182 THR A N 1
ATOM 1402 C CA . THR A 1 182 ? 2.950 13.585 22.626 1.00 96.44 182 THR A CA 1
ATOM 1403 C C . THR A 1 182 ? 1.529 13.023 22.450 1.00 96.44 182 THR A C 1
ATOM 1405 O O . THR A 1 182 ? 0.976 13.028 21.344 1.00 96.44 182 THR A O 1
ATOM 1408 N N . PRO A 1 183 ? 0.864 12.584 23.539 1.00 93.25 183 PRO A N 1
ATOM 1409 C CA . PRO A 1 183 ? -0.529 12.137 23.476 1.00 93.25 183 PRO A CA 1
ATOM 1410 C C . PRO A 1 183 ? -1.495 13.170 22.873 1.00 93.25 183 PRO A C 1
ATOM 1412 O O . PRO A 1 183 ? -2.408 1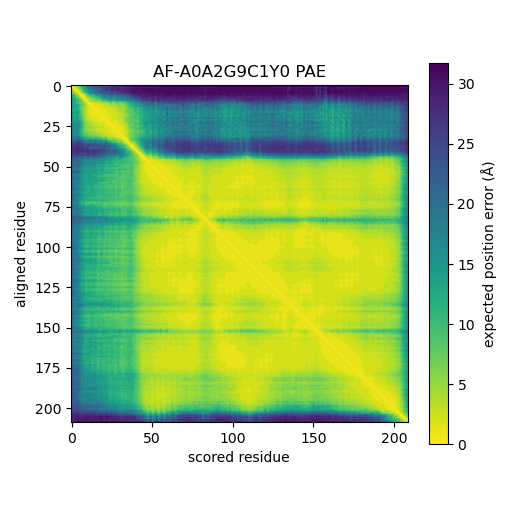2.801 22.133 1.00 93.25 183 PRO A O 1
ATOM 1415 N N . ASP A 1 184 ? -1.284 14.462 23.142 1.00 94.06 184 ASP A N 1
ATOM 1416 C CA . ASP A 1 184 ? -2.136 15.534 22.617 1.00 94.06 184 ASP A CA 1
ATOM 1417 C C . ASP A 1 184 ? -1.984 15.715 21.104 1.00 94.06 184 ASP A C 1
ATOM 1419 O O . ASP A 1 184 ? -2.988 15.911 20.401 1.00 94.06 184 ASP A O 1
ATOM 1423 N N . GLU A 1 185 ? -0.752 15.607 20.602 1.00 93.88 185 GLU A N 1
ATOM 1424 C CA . GLU A 1 185 ? -0.437 15.643 19.171 1.00 93.88 185 GLU A CA 1
ATOM 1425 C C . GLU A 1 185 ? -1.030 14.428 18.455 1.00 93.88 185 GLU A C 1
ATOM 1427 O O . GLU A 1 185 ? -1.706 14.582 17.436 1.00 93.88 185 GLU A O 1
ATOM 1432 N N . LEU A 1 186 ? -0.881 13.229 19.030 1.00 92.69 186 LEU A N 1
ATOM 1433 C CA . LEU A 1 186 ? -1.485 12.001 18.501 1.00 92.69 186 LEU A CA 1
ATOM 1434 C C . LEU A 1 186 ? -3.018 12.088 18.447 1.00 92.69 186 LEU A C 1
ATOM 1436 O O . LEU A 1 186 ? -3.646 11.554 17.530 1.00 92.69 186 LEU A O 1
ATOM 1440 N N . ALA A 1 187 ? -3.636 12.785 19.403 1.00 92.81 187 ALA A N 1
ATOM 1441 C CA . ALA A 1 187 ? -5.081 12.985 19.452 1.00 92.81 187 ALA A CA 1
ATOM 1442 C C . ALA A 1 187 ? -5.584 14.118 18.538 1.00 92.81 187 ALA A C 1
ATOM 1444 O O . ALA A 1 187 ? -6.797 14.254 18.354 1.00 92.81 187 ALA A O 1
ATOM 1445 N N . ALA A 1 188 ? -4.713 14.970 17.988 1.00 94.44 188 ALA A N 1
ATOM 1446 C CA . ALA A 1 188 ? -5.130 16.148 17.225 1.00 94.44 188 ALA A CA 1
ATOM 1447 C C . ALA A 1 188 ? -5.834 15.776 15.909 1.00 94.44 188 ALA A C 1
ATOM 1449 O O . ALA A 1 188 ? -6.959 16.223 15.667 1.00 94.44 188 ALA A O 1
ATOM 1450 N N . ALA A 1 189 ? -5.216 14.924 15.086 1.00 92.62 189 ALA A N 1
ATOM 1451 C CA . ALA A 1 189 ? -5.783 14.521 13.798 1.00 92.62 189 ALA A CA 1
ATOM 1452 C C . ALA A 1 189 ? -7.116 13.752 13.943 1.00 92.62 189 ALA A C 1
ATOM 1454 O O . ALA A 1 189 ? -8.086 14.141 13.285 1.00 92.62 189 ALA A O 1
ATOM 1455 N N . PRO A 1 190 ? -7.256 12.755 14.845 1.00 93.81 190 PRO A N 1
ATOM 1456 C CA . PRO A 1 190 ? -8.544 12.102 15.101 1.00 93.81 190 PRO A CA 1
ATOM 1457 C C . PRO A 1 190 ? -9.649 13.068 15.552 1.00 93.81 190 PRO A C 1
ATOM 1459 O O . PRO A 1 190 ? -10.787 12.964 15.093 1.00 93.81 190 PRO A O 1
ATOM 1462 N N . ARG A 1 191 ? -9.332 14.052 16.409 1.00 93.75 191 ARG A N 1
ATOM 1463 C CA . ARG A 1 191 ? -10.303 15.078 16.836 1.00 93.75 191 ARG A CA 1
ATOM 1464 C C . ARG A 1 191 ? -10.790 15.922 15.659 1.00 93.75 191 ARG A C 1
ATOM 1466 O O . ARG A 1 191 ? -11.991 16.158 15.529 1.00 93.75 191 ARG A O 1
ATOM 1473 N N . GLN A 1 192 ? -9.878 16.343 14.782 1.00 92.19 192 GLN A N 1
ATOM 1474 C CA . GLN A 1 192 ? -10.230 17.092 13.573 1.00 92.19 192 GLN A CA 1
ATOM 1475 C C . GLN A 1 192 ? -11.067 16.247 12.603 1.00 92.19 192 GLN A C 1
ATOM 1477 O O . GLN A 1 192 ? -12.074 16.726 12.080 1.00 92.19 192 GLN A O 1
ATOM 1482 N N . ALA A 1 193 ? -10.695 14.982 12.398 1.00 92.88 193 ALA A N 1
ATOM 1483 C CA . ALA A 1 193 ? -11.435 14.037 11.566 1.00 92.88 193 ALA A CA 1
ATOM 1484 C C . ALA A 1 193 ? -12.869 13.808 12.074 1.00 92.88 193 ALA A C 1
ATOM 1486 O O . ALA A 1 193 ? -13.821 13.812 11.285 1.00 92.88 193 ALA A O 1
ATOM 1487 N N . LEU A 1 194 ? -13.041 13.667 13.392 1.00 91.50 194 LEU A N 1
ATOM 1488 C CA . LEU A 1 194 ? -14.354 13.550 14.024 1.00 91.50 194 LEU A CA 1
ATOM 1489 C C . LEU A 1 194 ? -15.190 14.815 13.807 1.00 91.50 194 LEU A C 1
ATOM 1491 O O . LEU A 1 194 ? -16.343 14.714 13.391 1.00 91.50 194 LEU A O 1
ATOM 1495 N N . ALA A 1 195 ? -14.610 15.999 14.018 1.00 90.50 195 ALA A N 1
ATOM 1496 C CA . ALA A 1 195 ? -15.299 17.269 13.789 1.00 90.50 195 ALA A CA 1
ATOM 1497 C C . ALA A 1 195 ? -15.784 17.408 12.333 1.00 90.50 195 ALA A C 1
ATOM 1499 O O . ALA A 1 195 ? -16.956 17.721 12.107 1.00 90.50 195 ALA A O 1
ATOM 1500 N N . ARG A 1 196 ? -14.929 17.084 11.349 1.00 89.94 196 ARG A N 1
ATOM 1501 C CA . ARG A 1 196 ? -15.294 17.081 9.917 1.00 89.94 196 ARG A CA 1
ATOM 1502 C C . ARG A 1 196 ? -16.416 16.092 9.607 1.00 89.94 196 ARG A C 1
ATOM 1504 O O . ARG A 1 196 ? -17.348 16.413 8.871 1.00 89.94 196 ARG A O 1
ATOM 1511 N N . THR A 1 197 ? -16.354 14.897 10.192 1.00 87.19 197 THR A N 1
ATOM 1512 C CA . THR A 1 197 ? -17.381 13.862 10.002 1.00 87.19 197 THR A CA 1
ATOM 1513 C C . THR A 1 197 ? -18.726 14.300 10.581 1.00 87.19 197 THR A C 1
ATOM 1515 O O . THR A 1 197 ? -19.747 14.200 9.903 1.00 87.19 197 THR A O 1
ATOM 1518 N N . LEU A 1 198 ? -18.738 14.853 11.797 1.00 87.69 198 LEU A N 1
ATOM 1519 C CA . LEU A 1 198 ? -19.950 15.376 12.433 1.00 87.69 198 LEU A CA 1
ATOM 1520 C C . LEU A 1 198 ? -20.557 16.540 11.642 1.00 87.69 198 LEU A C 1
ATOM 1522 O O . LEU A 1 198 ? -21.775 16.604 11.487 1.00 87.69 198 LEU A O 1
ATOM 1526 N N . GLN A 1 199 ? -19.727 17.437 11.106 1.00 85.38 199 GLN A N 1
ATOM 1527 C CA . GLN A 1 199 ? -20.188 18.525 10.245 1.00 85.38 199 GLN A CA 1
ATOM 1528 C C . GLN A 1 199 ? -20.861 17.990 8.974 1.00 85.38 199 GLN A C 1
ATOM 1530 O O . GLN A 1 199 ? -21.963 18.424 8.647 1.00 85.38 199 GLN A O 1
ATOM 1535 N N . ARG A 1 200 ? -20.253 17.006 8.297 1.00 80.62 200 ARG A N 1
ATOM 1536 C CA . ARG A 1 200 ? -20.853 16.349 7.122 1.00 80.62 200 ARG A CA 1
ATOM 1537 C C . ARG A 1 200 ? -22.195 15.690 7.444 1.00 80.62 200 ARG A C 1
ATOM 1539 O O . ARG A 1 200 ? -23.147 15.872 6.693 1.00 80.62 200 ARG A O 1
ATOM 1546 N N . LEU A 1 201 ? -22.290 14.961 8.558 1.00 83.19 201 LEU A N 1
ATOM 1547 C CA . LEU A 1 201 ? -23.538 14.305 8.964 1.00 83.19 201 LEU A CA 1
ATOM 1548 C C . LEU A 1 201 ? -24.660 15.313 9.239 1.00 83.19 201 LEU A C 1
ATOM 1550 O O . LEU A 1 201 ? -25.787 15.084 8.813 1.00 83.19 201 LEU A O 1
ATOM 1554 N N . ARG A 1 202 ? -24.351 16.454 9.870 1.00 83.19 202 ARG A N 1
ATOM 1555 C CA . ARG A 1 202 ? -25.325 17.539 10.093 1.00 83.19 202 ARG A CA 1
ATOM 1556 C C . ARG A 1 202 ? -25.834 18.169 8.798 1.00 83.19 202 ARG A C 1
ATOM 1558 O O . ARG A 1 202 ? -26.977 18.593 8.760 1.00 83.19 202 ARG A O 1
ATOM 1565 N N . VAL A 1 203 ? -25.001 18.246 7.760 1.00 76.69 203 VAL A N 1
ATOM 1566 C CA . VAL A 1 203 ? -25.413 18.756 6.440 1.00 76.69 203 VAL A CA 1
ATOM 1567 C C . VAL A 1 203 ? -26.308 17.749 5.707 1.00 76.69 203 VAL A C 1
ATOM 1569 O O . VAL A 1 203 ? -27.199 18.152 4.966 1.00 76.69 203 VAL A O 1
ATOM 1572 N N . LEU A 1 204 ? -26.082 16.446 5.909 1.00 71.94 204 LEU A N 1
ATOM 1573 C CA . LEU A 1 204 ? -26.836 15.371 5.252 1.00 71.94 204 LEU A CA 1
ATOM 1574 C C . LEU A 1 204 ? -28.144 14.998 5.968 1.00 71.94 204 LEU A C 1
ATOM 1576 O O . LEU A 1 204 ? -29.027 14.417 5.341 1.00 71.94 204 LEU A O 1
ATOM 1580 N N . GLN A 1 205 ? -28.286 15.312 7.257 1.00 64.62 205 GLN A N 1
ATOM 1581 C CA . GLN A 1 205 ? -29.558 15.188 7.967 1.00 64.62 205 GLN A CA 1
ATOM 1582 C C . GLN A 1 205 ? -30.373 16.478 7.770 1.00 64.62 205 GLN A C 1
ATOM 1584 O O . GLN A 1 205 ? -29.923 17.532 8.223 1.00 64.62 205 GLN A O 1
ATOM 1589 N N . PRO A 1 206 ? -31.565 16.447 7.134 1.00 50.34 206 PRO A N 1
ATOM 1590 C CA . PRO A 1 206 ? -32.469 17.590 7.213 1.00 50.34 206 PRO A CA 1
ATOM 1591 C C . PRO A 1 206 ? -32.796 17.852 8.693 1.00 50.34 206 PRO A C 1
ATOM 1593 O O . PRO A 1 206 ? -32.799 16.897 9.481 1.00 50.34 206 PRO A O 1
ATOM 1596 N N . PRO A 1 207 ? -33.042 19.113 9.103 1.00 55.34 207 PRO A N 1
ATOM 1597 C CA . PRO A 1 207 ? -33.464 19.390 10.468 1.00 55.34 207 PRO A CA 1
ATOM 1598 C C . PRO A 1 207 ? -34.676 18.510 10.758 1.00 55.34 207 PR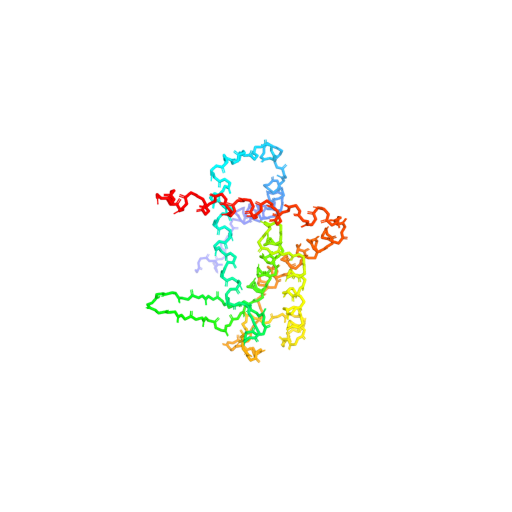O A C 1
ATOM 1600 O O . PRO A 1 207 ? -35.637 18.516 9.988 1.00 55.34 207 PRO A O 1
ATOM 1603 N N . LEU A 1 208 ? -34.581 17.694 11.809 1.00 55.16 208 LEU A N 1
ATOM 1604 C CA . LEU A 1 208 ? -35.716 16.930 12.309 1.00 55.16 208 LEU A CA 1
ATOM 1605 C C . LEU A 1 208 ? -36.829 17.948 12.587 1.00 55.16 208 LEU A C 1
ATOM 1607 O O . LEU A 1 208 ? -36.676 18.787 13.477 1.00 55.16 208 LEU A O 1
ATOM 1611 N N . ALA A 1 209 ? -37.852 17.932 11.733 1.00 42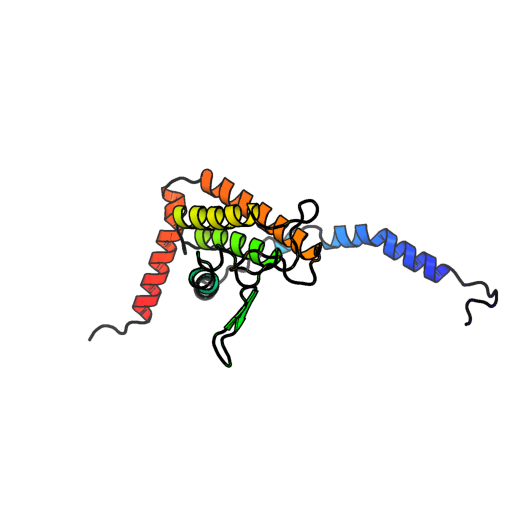.69 209 ALA A N 1
ATOM 1612 C CA . ALA A 1 209 ? -39.070 18.715 11.877 1.00 42.69 209 ALA A CA 1
ATOM 1613 C C . ALA A 1 209 ? -39.924 18.152 13.015 1.00 42.69 209 ALA A C 1
ATOM 1615 O O . ALA A 1 209 ? -39.933 16.908 13.177 1.00 42.69 209 ALA A O 1
#

pLDDT: mean 89.87, std 13.43, range [42.69, 98.75]

Sequence (209 aa):
VAALSGAPVDGAAAVVLLALWALSPLWIWWASAPRRPLLHREAALDPQGRDYL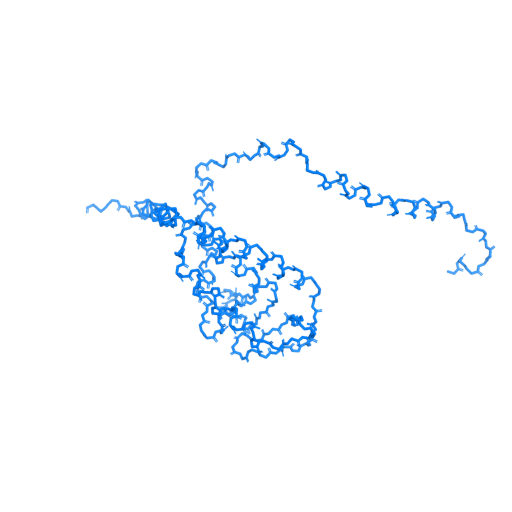WGLARDTWRFYDAHVGAADNHLPPDNVQLTPHLLVAHRTSPTNIGLYLLAVACARELGFIGLVTMTTRLSATLDTLERLPRWQGHFYNWYDTESLVVLAPGYVSAVDSGNCSAHLLTVARACELAAEMTPDELAAAPRQALARTLQRLRVLQPPLA

Radius of gyration: 24.44 Å; Cα contacts (8 Å, |Δi|>4): 189; chains: 1; bounding box: 72×49×72 Å